Protein AF-A0A2H3ICX7-F1 (afdb_monomer)

Nearest PDB structures (foldseek):
  8e0m-assembly2_F  TM=4.700E-01  e=6.056E-01  synthetic construct
  4cqo-assembly1_C  TM=6.404E-01  e=8.156E+00  Homo sapiens
  5fu6-assembly2_A  TM=3.764E-01  e=2.407E+00  Homo sapiens
  6z0c-assembly4_D  TM=2.182E-01  e=6.596E+00  Escherichia coli

Secondary structure (DSSP, 8-state):
-HHHHHHHHHHHHHHHHHHHHHHHHHHHT----------S-TTHHHHHHHHHHHHHHHHHHHHHHHHHHHHHHHHHHHHHHHHHHHHHHHHHHHHHHHHHHHHHHHHHHHHHHHHHHHHHHHHHHHHHHHHHHHHT--PPP---------------------------------HHHHHHHHHHHHHHHHHHHHHHHHHHHHHHTT------TTPPPPHHHHHHHHHHHTSPP---SSS-THHHHHHHHHHHHHHHHHHHHHHHHHHHSTT-GGGHHHHHHHHHHHHHHHHTS-HHHHHHHHHHHHHTTHHHHHHHHHHHH--HHHHHHHHHHHHHHHHHHHHHHTTTT--

Solvent-accessible surface area (backbone atoms only — not comparable to full-atom values): 20643 Å² total; per-residue (Å²): 106,70,66,56,53,51,49,54,50,49,53,49,50,57,62,48,46,62,50,58,55,50,56,57,50,63,65,70,68,63,76,80,92,77,83,79,94,83,87,86,66,71,66,60,59,52,52,52,49,47,51,51,50,49,50,52,50,49,49,49,51,54,45,60,64,43,42,60,56,52,51,50,52,50,50,53,50,51,51,51,51,52,50,51,50,51,53,53,50,51,50,52,53,51,52,50,53,51,49,50,54,54,51,51,51,51,51,53,52,52,50,52,53,51,54,51,49,50,54,53,51,51,52,50,51,52,52,52,51,52,51,50,52,64,76,63,61,71,78,81,80,80,78,94,73,92,76,91,78,92,83,80,88,76,75,80,69,78,77,81,70,86,65,75,84,70,76,82,84,74,81,74,68,55,72,64,58,62,50,46,51,56,47,47,57,53,48,63,60,42,49,60,50,52,48,45,54,56,61,58,44,58,63,56,67,63,52,70,80,73,57,60,89,89,59,75,62,52,70,68,54,57,46,57,46,48,61,59,72,57,45,82,77,83,75,67,91,68,94,54,76,70,70,51,47,62,50,48,17,52,51,37,27,52,54,46,52,41,53,42,53,42,48,52,52,49,70,73,44,82,80,71,71,90,50,46,65,60,54,37,52,41,46,53,53,47,49,56,44,52,76,73,42,55,70,68,53,44,48,23,44,52,56,11,30,60,74,51,42,43,70,60,45,49,55,49,46,40,68,72,51,71,37,72,67,44,48,49,51,51,49,56,45,52,51,54,51,52,53,51,54,54,58,52,59,64,67,76,72,74,126

Foldseek 3Di:
DVVVLVVLVVVVCVVCVVVVVVVVVVVVPDPDPDDDDDDDCVVVVVVVVVVVVVVVVVVVVVVVVCVVVVVVSVVVNVVVVVVVVVVVVVVVVVVVVVVVVVVVVVVVVVVVVVVVVVVVVVVVVVVVVVVVCVVPPDPDDDDDDDDDDDDDDPPPPPPPPPDDPPPPDDDPPPPVVVVVVVCCVVVVVVPVVVCCCVPVVVVVVPPLPLPPPPDQDDLVSLLVVLCVLQPDDPCPVDPCPVPVLVVSLVSLLSSLVSLLVVLVVLVVDPPVLVCLVSLLVSLVSNLVSLVPGDLSSVVSNVNSCVVNVSVVSLVSSCVSNVDPSSVVSVVSVVVSVVVSVVVVVVVVPPD

pLDDT: mean 73.27, std 19.92, range [34.44, 98.0]

Sequence (351 aa):
MIDSCASTLNELDEATKKYRDIDAQAEVDKPDSSRSFMDGARRQSTIERWKQQLKVQWNKVHWDFKESSMIEYRQRLLYHTATINMVISSFIWSATNHLEASSQEQKTMLQALKDQGIQLNDGIMELIEGIQKLMFVSTPDPSPASIDTNSASVRIRAFNGEEARRPVNNTQFPNAIQSIDAYQITTGAMQPRIFHRKYTTSERNAQSSFLKEGEIPSIQQLREEINFLFRPLLTIRTGNTCLDIQGRQREVVIWVNSLDGHLDLRISLPGMAEGTRELVELLIDLNRAIERSDDHIIQAFFEGGKRARLDLVFEKLQRVSRSVRCAKEIEDFEDMRMEWDKGRGHQEGGD

Structure (mmCIF, N/CA/C/O backbone):
data_AF-A0A2H3ICX7-F1
#
_entry.id   AF-A0A2H3ICX7-F1
#
loop_
_atom_site.group_PDB
_atom_site.id
_atom_site.type_symbol
_atom_site.label_atom_id
_atom_site.label_alt_id
_atom_site.label_comp_id
_atom_site.label_asym_id
_atom_site.label_entity_id
_atom_site.label_seq_id
_atom_site.pdbx_PDB_ins_code
_atom_site.Cartn_x
_atom_site.Cartn_y
_atom_site.Cartn_z
_atom_site.occupancy
_atom_site.B_iso_or_equiv
_atom_site.auth_seq_id
_atom_site.auth_comp_id
_atom_site.auth_asym_id
_atom_site.auth_atom_id
_atom_site.pdbx_PDB_model_num
ATOM 1 N N . MET A 1 1 ? -11.520 -27.270 18.754 1.00 61.62 1 MET A N 1
ATOM 2 C CA . MET A 1 1 ? -10.831 -26.051 18.251 1.00 61.62 1 MET A CA 1
ATOM 3 C C . MET A 1 1 ? -9.380 -26.029 18.706 1.00 61.62 1 MET A C 1
ATOM 5 O O . MET A 1 1 ? -8.513 -25.995 17.848 1.00 61.62 1 MET A O 1
ATOM 9 N N . ILE A 1 2 ? -9.116 -26.138 20.013 1.00 67.12 2 ILE A N 1
ATOM 10 C CA . ILE A 1 2 ? -7.755 -26.283 20.562 1.00 67.12 2 ILE A CA 1
ATOM 11 C C . ILE A 1 2 ? -7.026 -27.481 19.930 1.00 67.12 2 ILE A C 1
ATOM 13 O O . ILE A 1 2 ? -5.909 -27.318 19.455 1.00 67.12 2 ILE A O 1
ATOM 17 N N . ASP A 1 3 ? -7.698 -28.626 19.780 1.00 72.81 3 ASP A N 1
ATOM 18 C CA . ASP A 1 3 ? -7.105 -29.809 19.128 1.00 72.81 3 ASP A CA 1
ATOM 19 C C . ASP A 1 3 ? -6.781 -29.584 17.641 1.00 72.81 3 ASP A C 1
ATOM 21 O O . ASP A 1 3 ? -5.804 -30.112 17.121 1.00 72.81 3 ASP A O 1
ATOM 25 N N . SER A 1 4 ? -7.554 -28.733 16.956 1.00 64.44 4 SER A N 1
ATOM 26 C CA . SER A 1 4 ? -7.299 -28.352 15.558 1.00 64.44 4 SER A CA 1
ATOM 27 C C . SER A 1 4 ? -6.080 -27.433 15.444 1.00 64.44 4 SER A C 1
ATOM 29 O O . SER A 1 4 ? -5.275 -27.598 14.528 1.00 64.44 4 SER A O 1
ATOM 31 N N . CYS A 1 5 ? -5.910 -26.491 16.380 1.00 67.88 5 CYS A N 1
ATOM 32 C CA . CYS A 1 5 ? -4.687 -25.692 16.489 1.00 67.88 5 CYS A CA 1
ATOM 33 C C . CYS A 1 5 ? -3.474 -26.575 16.781 1.00 67.88 5 CYS A C 1
ATOM 35 O O . CYS A 1 5 ? -2.436 -26.399 16.153 1.00 67.88 5 CYS A O 1
ATOM 37 N N . ALA A 1 6 ? -3.614 -27.529 17.704 1.00 75.44 6 ALA A N 1
ATOM 38 C CA . ALA A 1 6 ? -2.550 -28.459 18.058 1.00 75.44 6 ALA A CA 1
ATOM 39 C C . ALA A 1 6 ? -2.140 -29.336 16.863 1.00 75.44 6 ALA A C 1
ATOM 41 O O . ALA A 1 6 ? -0.948 -29.467 16.600 1.00 75.44 6 ALA A O 1
ATOM 42 N N . SER A 1 7 ? -3.103 -29.854 16.088 1.00 79.69 7 SER A N 1
ATOM 43 C CA . SER A 1 7 ? -2.822 -30.591 14.844 1.00 79.69 7 SER A CA 1
ATOM 44 C C . SER A 1 7 ? -2.065 -29.727 13.838 1.00 79.69 7 SER A C 1
ATOM 46 O O . SER A 1 7 ? -1.020 -30.131 13.345 1.00 79.69 7 SER A O 1
ATOM 48 N N . THR A 1 8 ? -2.528 -28.493 13.609 1.00 71.88 8 THR A N 1
ATOM 49 C CA . THR A 1 8 ? -1.893 -27.567 12.652 1.00 71.88 8 THR A CA 1
ATOM 50 C C . THR A 1 8 ? -0.464 -27.201 13.077 1.00 71.88 8 THR A C 1
ATOM 52 O O . THR A 1 8 ? 0.425 -27.083 12.237 1.00 71.88 8 THR A O 1
ATOM 55 N N . LEU A 1 9 ? -0.218 -27.036 14.382 1.00 75.12 9 LEU A N 1
ATOM 56 C CA . LEU A 1 9 ? 1.120 -26.781 14.924 1.00 75.12 9 LEU A CA 1
ATOM 57 C C . LEU A 1 9 ? 2.040 -28.001 14.802 1.00 75.12 9 LEU A C 1
ATOM 59 O O . LEU A 1 9 ? 3.209 -27.828 14.469 1.00 75.12 9 LEU A O 1
ATOM 63 N N . ASN A 1 10 ? 1.527 -29.213 15.023 1.00 83.50 10 ASN A N 1
ATOM 64 C CA . ASN A 1 10 ? 2.293 -30.444 14.816 1.00 83.50 10 ASN A CA 1
ATOM 65 C C . ASN A 1 10 ? 2.634 -30.664 13.338 1.00 83.50 10 ASN A C 1
ATOM 67 O O . ASN A 1 10 ? 3.767 -31.016 13.028 1.00 83.50 10 ASN A O 1
ATOM 71 N N . GLU A 1 11 ? 1.697 -30.406 12.426 1.00 78.81 11 GLU A N 1
ATOM 72 C CA . GLU A 1 11 ? 1.936 -30.473 10.978 1.00 78.81 11 GLU A CA 1
ATOM 73 C C . GLU A 1 11 ? 3.006 -29.459 10.541 1.00 78.81 11 GLU A C 1
ATOM 75 O O . GLU A 1 11 ? 3.886 -29.785 9.742 1.00 78.81 11 GLU A O 1
ATOM 80 N N . LEU A 1 12 ? 2.990 -28.249 11.115 1.00 75.19 12 LEU A N 1
ATOM 81 C CA . LEU A 1 12 ? 4.019 -27.232 10.888 1.00 75.19 12 LEU A CA 1
ATOM 82 C C . LEU A 1 12 ? 5.385 -27.660 11.450 1.00 75.19 12 LEU A C 1
ATOM 84 O O . LEU A 1 12 ? 6.412 -27.483 10.790 1.00 75.19 12 LEU A O 1
ATOM 88 N N . ASP A 1 13 ? 5.427 -28.225 12.658 1.00 81.31 13 ASP A N 1
ATOM 89 C CA . ASP A 1 13 ? 6.674 -28.709 13.256 1.00 81.31 13 ASP A CA 1
ATOM 90 C C . ASP A 1 13 ? 7.246 -29.893 12.462 1.00 81.31 13 ASP A C 1
ATOM 92 O O . ASP A 1 13 ? 8.436 -29.917 12.162 1.00 81.31 13 ASP A O 1
ATOM 96 N N . GLU A 1 14 ? 6.405 -30.818 11.994 1.00 82.81 14 GLU A N 1
ATOM 97 C CA . GLU A 1 14 ? 6.823 -31.944 11.156 1.00 82.81 14 GLU A CA 1
ATOM 98 C C . GLU A 1 14 ? 7.303 -31.492 9.768 1.00 82.81 14 GLU A C 1
ATOM 100 O O . GLU A 1 14 ? 8.328 -31.975 9.269 1.00 82.81 14 GLU A O 1
ATOM 105 N N . ALA A 1 15 ? 6.617 -30.519 9.158 1.00 73.56 15 ALA A N 1
ATOM 106 C CA . ALA A 1 15 ? 7.059 -29.902 7.914 1.00 73.56 15 ALA A CA 1
ATOM 107 C C . ALA A 1 15 ? 8.411 -29.201 8.099 1.00 73.56 15 ALA A C 1
ATOM 109 O O . ALA A 1 15 ? 9.292 -29.352 7.255 1.00 73.56 15 ALA A O 1
ATOM 110 N N . THR A 1 16 ? 8.608 -28.493 9.217 1.00 71.94 16 THR A N 1
ATOM 111 C CA . THR A 1 16 ? 9.850 -27.755 9.496 1.00 71.94 16 THR A CA 1
ATOM 112 C C . THR A 1 16 ? 11.006 -28.624 9.984 1.00 71.94 16 THR A C 1
ATOM 114 O O . THR A 1 16 ? 12.169 -28.278 9.768 1.00 71.94 16 THR A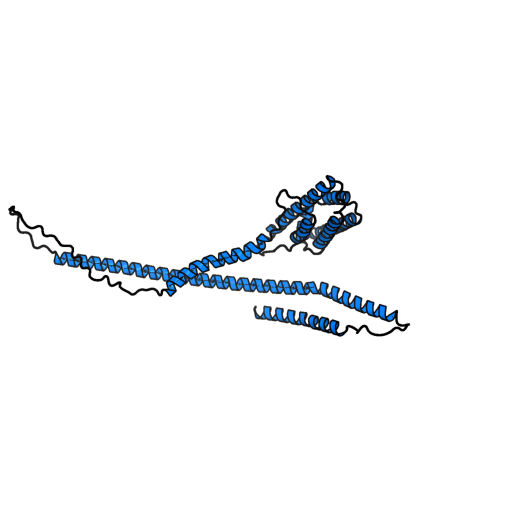 O 1
ATOM 117 N N . LYS A 1 17 ? 10.722 -29.777 10.595 1.00 82.88 17 LYS A N 1
ATOM 118 C CA . LYS A 1 17 ? 11.723 -30.750 11.049 1.00 82.88 17 LYS A CA 1
ATOM 119 C C . LYS A 1 17 ? 12.567 -31.281 9.895 1.00 82.88 17 LYS A C 1
ATOM 121 O O . LYS A 1 17 ? 13.790 -31.290 9.992 1.00 82.88 17 LYS A 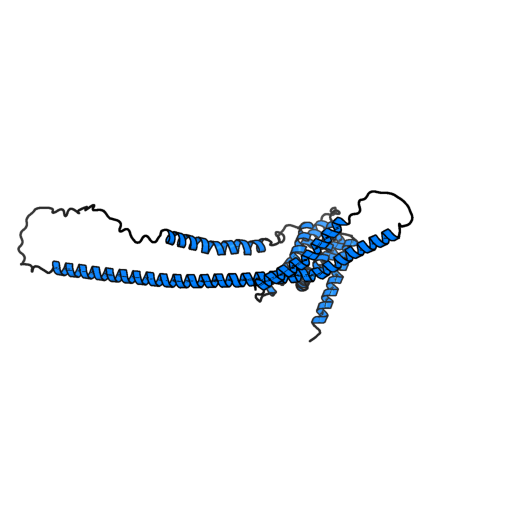O 1
ATOM 126 N N . LYS A 1 18 ? 11.929 -31.599 8.763 1.00 73.75 18 LYS A N 1
ATOM 127 C CA . LYS A 1 18 ? 12.622 -32.054 7.544 1.00 73.75 18 LYS A CA 1
ATOM 128 C C . LYS A 1 18 ? 13.660 -31.047 7.038 1.00 73.75 18 LYS A C 1
ATOM 130 O O . LYS A 1 18 ? 14.591 -31.439 6.348 1.00 73.75 18 LYS A O 1
ATOM 135 N N . TYR A 1 19 ? 13.521 -29.768 7.382 1.00 61.81 19 TYR A N 1
ATOM 136 C CA . TYR A 1 19 ? 14.437 -28.709 6.959 1.00 61.81 19 TYR A CA 1
ATOM 137 C C . TYR A 1 19 ? 15.617 -28.537 7.906 1.00 61.81 19 TYR A C 1
ATOM 139 O O . TYR A 1 19 ? 16.742 -28.373 7.442 1.00 61.81 19 TYR A O 1
ATOM 147 N N . ARG A 1 20 ? 15.382 -28.683 9.215 1.00 74.44 20 ARG A N 1
ATOM 148 C CA . ARG A 1 20 ? 16.462 -28.742 10.210 1.00 74.44 20 ARG A CA 1
ATOM 149 C C . ARG A 1 20 ? 17.413 -29.907 9.924 1.00 74.44 20 ARG A C 1
ATOM 151 O O . ARG A 1 20 ? 18.623 -29.743 10.036 1.00 74.44 20 ARG A O 1
ATOM 158 N N . ASP A 1 21 ? 16.874 -31.036 9.470 1.00 75.19 21 ASP A N 1
ATOM 159 C CA . ASP A 1 21 ? 17.671 -32.219 9.134 1.00 75.19 21 ASP A CA 1
ATOM 160 C C . ASP A 1 21 ? 18.500 -32.038 7.842 1.00 75.19 21 ASP A C 1
ATOM 162 O O . ASP A 1 21 ? 19.617 -32.548 7.752 1.00 75.19 21 ASP A O 1
ATOM 166 N N . ILE A 1 22 ? 17.998 -31.286 6.850 1.00 69.06 22 ILE A N 1
ATOM 167 C CA . ILE A 1 22 ? 18.725 -31.002 5.596 1.00 69.06 22 ILE A CA 1
ATOM 168 C C . ILE A 1 22 ? 19.859 -29.995 5.822 1.00 69.06 22 ILE A C 1
ATOM 170 O O . ILE A 1 22 ? 20.958 -30.209 5.312 1.00 69.06 22 ILE A O 1
ATOM 174 N N . ASP A 1 23 ? 19.627 -28.931 6.598 1.00 64.19 23 ASP A N 1
ATOM 175 C CA . ASP A 1 23 ? 20.684 -27.968 6.945 1.00 64.19 23 ASP A CA 1
ATOM 176 C C . ASP A 1 23 ? 21.786 -28.625 7.786 1.00 64.19 23 ASP A C 1
ATOM 178 O O . ASP A 1 23 ? 22.972 -28.411 7.530 1.00 64.19 23 ASP A O 1
ATOM 182 N N . ALA A 1 24 ? 21.414 -29.509 8.719 1.00 69.50 24 ALA A N 1
ATOM 183 C CA . ALA A 1 24 ? 22.378 -30.291 9.487 1.00 69.50 24 ALA A CA 1
ATOM 184 C C . ALA A 1 24 ? 23.222 -31.226 8.597 1.00 69.50 24 ALA A C 1
ATOM 186 O O . ALA A 1 24 ? 24.411 -31.401 8.850 1.00 69.50 24 ALA A O 1
ATOM 187 N N . GLN A 1 25 ? 22.650 -31.802 7.533 1.00 62.72 25 GLN A N 1
ATOM 188 C CA . GLN A 1 25 ? 23.399 -32.626 6.572 1.00 62.72 25 GLN A CA 1
ATOM 189 C C . GLN A 1 25 ? 24.300 -31.794 5.649 1.00 62.72 25 GLN A C 1
ATOM 191 O O . GLN A 1 25 ? 25.414 -32.215 5.341 1.00 62.72 25 GLN A O 1
ATOM 196 N N . ALA A 1 26 ? 23.864 -30.600 5.242 1.00 62.00 26 ALA A N 1
ATOM 197 C CA . ALA A 1 26 ? 24.654 -29.705 4.397 1.00 62.00 26 ALA A CA 1
ATOM 198 C C . ALA A 1 26 ? 25.896 -29.136 5.112 1.00 62.00 26 ALA A C 1
ATOM 200 O O . ALA A 1 26 ? 26.888 -28.814 4.454 1.00 62.00 26 ALA A O 1
ATOM 201 N N . GLU A 1 27 ? 25.876 -29.030 6.446 1.00 58.59 27 GLU A N 1
ATOM 202 C CA . GLU A 1 27 ? 27.054 -28.632 7.229 1.00 58.59 27 GLU A CA 1
ATOM 203 C C . GLU A 1 27 ? 28.105 -29.740 7.383 1.00 58.59 27 GLU A C 1
ATOM 205 O O . GLU A 1 27 ? 29.297 -29.429 7.437 1.00 58.59 27 GLU A O 1
ATOM 210 N N . VAL A 1 28 ? 27.691 -31.011 7.414 1.00 60.69 28 VAL A N 1
ATOM 211 C CA . VAL A 1 28 ? 28.591 -32.165 7.602 1.00 60.69 28 VAL A CA 1
ATOM 212 C C . VAL A 1 28 ? 29.396 -32.486 6.333 1.00 60.69 28 VAL A C 1
ATOM 214 O O . VAL A 1 28 ? 30.519 -32.971 6.428 1.00 60.69 28 VAL A O 1
ATOM 217 N N . ASP A 1 29 ? 28.882 -32.134 5.152 1.00 53.47 29 ASP A N 1
ATOM 218 C CA . ASP A 1 29 ? 29.502 -32.430 3.850 1.00 53.47 29 ASP A CA 1
ATOM 219 C C . ASP A 1 29 ? 30.501 -31.361 3.349 1.00 53.47 29 ASP A C 1
ATOM 221 O O . ASP A 1 29 ? 30.852 -31.346 2.167 1.00 53.47 29 ASP A O 1
ATOM 225 N N . LYS A 1 30 ? 31.007 -30.458 4.205 1.00 53.66 30 LYS A N 1
ATOM 226 C CA . LYS A 1 30 ? 32.090 -29.530 3.814 1.00 53.66 30 LYS A CA 1
ATOM 227 C C . LYS A 1 30 ? 33.399 -30.314 3.615 1.00 53.66 30 LYS A C 1
ATOM 229 O O . LYS A 1 30 ? 33.969 -30.784 4.598 1.00 53.66 30 LYS A O 1
ATOM 234 N N . PRO A 1 31 ? 33.933 -30.441 2.382 1.00 53.91 31 PRO A N 1
ATOM 235 C CA . PRO A 1 31 ? 35.180 -31.157 2.172 1.00 53.91 31 PRO A CA 1
ATOM 236 C C . PRO A 1 31 ? 36.342 -30.311 2.695 1.00 53.91 31 PRO A C 1
ATOM 238 O O . PRO A 1 31 ? 36.566 -29.183 2.238 1.00 53.91 31 PRO A O 1
ATOM 241 N N . ASP A 1 32 ? 37.085 -30.877 3.645 1.00 49.66 32 ASP A N 1
ATOM 242 C CA . ASP A 1 32 ? 38.312 -30.300 4.180 1.00 49.66 32 ASP A CA 1
ATOM 243 C C . ASP A 1 32 ? 39.254 -29.939 3.028 1.00 49.66 32 ASP A C 1
ATOM 245 O O . ASP A 1 32 ? 39.743 -30.777 2.263 1.00 49.66 32 ASP A O 1
ATOM 249 N N . SER A 1 33 ? 39.473 -28.637 2.874 1.00 50.38 33 SER A N 1
ATOM 250 C CA . SER A 1 33 ? 40.273 -28.058 1.804 1.00 50.38 33 SER A CA 1
ATOM 251 C C . SER A 1 33 ? 41.754 -28.231 2.128 1.00 50.38 33 SER A C 1
ATOM 253 O O . SER A 1 33 ? 42.437 -27.283 2.500 1.00 50.38 33 SER A O 1
ATOM 255 N N . SER A 1 34 ? 42.263 -29.459 2.022 1.00 50.88 34 SER A N 1
ATOM 256 C CA . SER A 1 34 ? 43.696 -29.752 2.094 1.00 50.88 34 SER A CA 1
ATOM 257 C C . SER A 1 34 ? 44.041 -31.081 1.420 1.00 50.88 34 SER A C 1
ATOM 259 O O . SER A 1 34 ? 44.181 -32.097 2.091 1.00 50.88 34 SER A O 1
ATOM 261 N N . ARG A 1 35 ? 44.245 -31.060 0.090 1.00 45.53 35 ARG A N 1
ATOM 262 C CA . ARG A 1 35 ? 45.473 -31.548 -0.588 1.00 45.53 35 ARG A CA 1
ATOM 263 C C . ARG A 1 35 ? 45.322 -31.719 -2.111 1.00 45.53 35 ARG A C 1
ATOM 265 O O . ARG A 1 35 ? 44.446 -32.416 -2.595 1.00 45.53 35 ARG A O 1
ATOM 272 N N . SER A 1 36 ? 46.320 -31.156 -2.797 1.00 42.94 36 SER A N 1
ATOM 273 C CA . SER A 1 36 ? 47.030 -31.652 -3.990 1.00 42.94 36 SER A CA 1
ATOM 274 C C . SER A 1 36 ? 46.315 -31.823 -5.341 1.00 42.94 36 SER A C 1
ATOM 276 O O . SER A 1 36 ? 45.613 -32.791 -5.599 1.00 42.94 36 SER A O 1
ATOM 278 N N . PHE A 1 37 ? 46.679 -30.914 -6.252 1.00 46.91 37 PHE A N 1
ATOM 279 C CA . PHE A 1 37 ? 47.166 -31.155 -7.623 1.00 46.91 37 PHE A CA 1
ATOM 280 C C . PHE A 1 37 ? 47.286 -32.629 -8.092 1.00 46.91 37 PHE A C 1
ATOM 282 O O . PHE A 1 37 ? 48.157 -33.352 -7.610 1.00 46.91 37 PHE A O 1
ATOM 289 N N . MET A 1 38 ? 46.492 -33.027 -9.100 1.00 45.56 38 MET A N 1
ATOM 290 C CA . MET A 1 38 ? 46.959 -33.452 -10.438 1.00 45.56 38 MET A CA 1
ATOM 291 C C . MET A 1 38 ? 45.789 -33.671 -11.426 1.00 45.56 38 MET A C 1
ATOM 293 O O . MET A 1 38 ? 44.631 -33.815 -11.040 1.00 45.56 38 MET A O 1
ATOM 297 N N . ASP A 1 39 ? 46.136 -33.575 -12.709 1.00 49.88 39 ASP A N 1
ATOM 298 C CA . ASP A 1 39 ? 45.323 -33.300 -13.899 1.00 49.88 39 ASP A CA 1
ATOM 299 C C . ASP A 1 39 ? 44.317 -34.376 -14.358 1.00 49.88 39 ASP A C 1
ATOM 301 O O . ASP A 1 39 ? 44.455 -35.565 -14.095 1.00 49.88 39 ASP A O 1
ATOM 305 N N . GLY A 1 40 ? 43.326 -33.929 -15.147 1.00 46.31 40 GLY A N 1
ATOM 306 C CA . GLY A 1 40 ? 42.546 -34.765 -16.080 1.00 46.31 40 GLY A CA 1
ATOM 307 C C . GLY A 1 40 ? 41.028 -34.802 -15.855 1.00 46.31 40 GLY A C 1
ATOM 308 O O . GLY A 1 40 ? 40.261 -34.739 -16.812 1.00 46.31 40 GLY A O 1
ATOM 309 N N . ALA A 1 41 ? 40.562 -34.798 -14.604 1.00 49.38 41 ALA A N 1
ATOM 310 C CA . ALA A 1 41 ? 39.138 -34.951 -14.246 1.00 49.38 41 ALA A CA 1
ATOM 311 C C . ALA A 1 41 ? 38.344 -33.623 -14.153 1.00 49.38 41 ALA A C 1
ATOM 313 O O . ALA A 1 41 ? 37.244 -33.557 -13.597 1.00 49.38 41 ALA A O 1
ATOM 314 N N . ARG A 1 42 ? 38.896 -32.523 -14.685 1.00 50.69 42 ARG A N 1
ATOM 315 C CA . ARG A 1 42 ? 38.444 -31.145 -14.396 1.00 50.69 42 ARG A CA 1
ATOM 316 C C . ARG A 1 42 ? 37.110 -30.743 -15.048 1.00 50.69 42 ARG A C 1
ATOM 318 O O . ARG A 1 42 ? 36.536 -29.734 -14.646 1.00 50.69 42 ARG A O 1
ATOM 325 N N . ARG A 1 43 ? 36.601 -31.519 -16.018 1.00 49.38 43 ARG A N 1
ATOM 326 C CA . ARG A 1 43 ? 35.288 -31.291 -16.664 1.00 49.38 43 ARG A CA 1
ATOM 327 C C . ARG A 1 43 ? 34.125 -32.028 -15.987 1.00 49.38 43 ARG A C 1
ATOM 329 O O . ARG A 1 43 ? 33.012 -31.517 -15.997 1.00 49.38 43 ARG A O 1
ATOM 336 N N . GLN A 1 44 ? 34.361 -33.179 -15.352 1.00 52.25 44 GLN A N 1
ATOM 337 C CA . GLN A 1 44 ? 33.306 -33.887 -14.607 1.00 52.25 44 GLN A CA 1
ATOM 338 C C . GLN A 1 44 ? 32.976 -33.184 -13.283 1.00 52.25 44 GLN A C 1
ATOM 340 O O . GLN A 1 44 ? 31.807 -33.069 -12.929 1.00 52.25 44 GLN A O 1
ATOM 345 N N . SER A 1 45 ? 33.974 -32.617 -12.597 1.00 60.31 45 SER A N 1
ATOM 346 C CA . SER A 1 45 ? 33.745 -31.892 -11.337 1.00 60.31 45 SER A CA 1
ATOM 347 C C . SER A 1 45 ? 33.007 -30.561 -11.514 1.00 60.31 45 SER A C 1
ATOM 349 O O . SER A 1 45 ? 32.317 -30.117 -10.599 1.00 60.31 45 SER A O 1
ATOM 351 N N . THR A 1 46 ? 33.097 -29.926 -12.686 1.00 56.78 46 THR A N 1
ATOM 352 C CA . THR A 1 46 ? 32.310 -28.723 -13.005 1.00 56.78 46 THR A CA 1
ATOM 353 C C . THR A 1 46 ? 30.855 -29.066 -13.306 1.00 56.78 46 THR A C 1
ATOM 355 O O . THR A 1 46 ? 29.971 -28.340 -12.861 1.00 56.78 46 THR A O 1
ATOM 358 N N . ILE A 1 47 ? 30.596 -30.191 -13.983 1.00 68.19 47 ILE A N 1
ATOM 359 C CA . ILE A 1 47 ? 29.233 -30.677 -14.243 1.00 68.19 47 ILE A CA 1
ATOM 360 C C . ILE A 1 47 ? 28.552 -31.104 -12.940 1.00 68.19 47 ILE A C 1
ATOM 362 O O . ILE A 1 47 ? 27.404 -30.738 -12.715 1.00 68.19 47 ILE A O 1
ATOM 366 N N . GLU A 1 48 ? 29.249 -31.815 -12.053 1.00 71.44 48 GLU A N 1
ATOM 367 C CA . GLU A 1 48 ? 28.677 -32.209 -10.759 1.00 71.44 48 GLU A CA 1
ATOM 368 C C . GLU A 1 48 ? 28.450 -31.004 -9.833 1.00 71.44 48 GLU A C 1
ATOM 370 O O . GLU A 1 48 ? 27.405 -30.917 -9.192 1.00 71.44 48 GLU A O 1
ATOM 375 N N . ARG A 1 49 ? 29.336 -29.997 -9.846 1.00 65.88 49 ARG A N 1
ATOM 376 C CA . ARG A 1 49 ? 29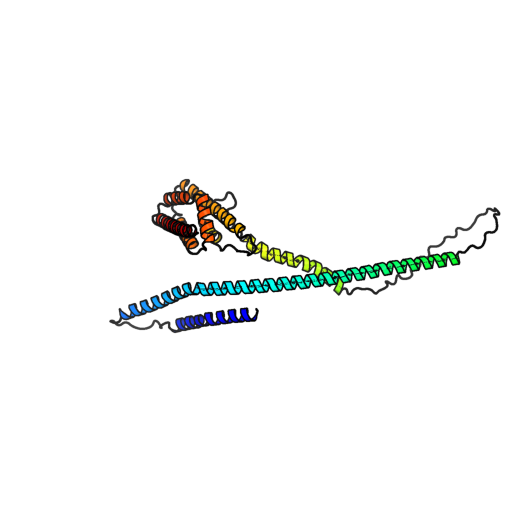.073 -28.719 -9.157 1.00 65.88 49 ARG A CA 1
ATOM 377 C C . ARG A 1 49 ? 27.873 -27.983 -9.737 1.00 65.88 49 ARG A C 1
ATOM 379 O O . ARG A 1 49 ? 27.077 -27.445 -8.976 1.00 65.88 49 ARG A O 1
ATOM 386 N N . TRP A 1 50 ? 27.720 -27.970 -11.059 1.00 70.00 50 TRP A N 1
ATOM 387 C CA . TRP A 1 50 ? 26.576 -27.330 -11.703 1.00 70.00 50 TRP A CA 1
ATOM 388 C C . TRP A 1 50 ? 25.268 -28.072 -11.410 1.00 70.00 50 TRP A C 1
ATOM 390 O O . TRP A 1 50 ? 24.265 -27.434 -11.113 1.00 70.00 50 TRP A O 1
ATOM 400 N N . LYS A 1 51 ? 25.280 -29.411 -11.375 1.00 76.38 51 LYS A N 1
ATOM 401 C CA . LYS A 1 51 ? 24.136 -30.218 -10.921 1.00 76.38 51 LYS A CA 1
ATOM 402 C C . LYS A 1 51 ? 23.787 -29.950 -9.462 1.00 76.38 51 LYS A C 1
ATOM 404 O O . LYS A 1 51 ? 22.611 -29.818 -9.145 1.00 76.38 51 LYS A O 1
ATOM 409 N N . GLN A 1 52 ? 24.779 -29.848 -8.578 1.00 73.38 52 GLN A N 1
ATOM 410 C CA . GLN A 1 52 ? 24.544 -29.488 -7.179 1.00 73.38 52 GLN A CA 1
ATOM 411 C C . GLN A 1 52 ? 23.975 -28.071 -7.059 1.00 73.38 52 GLN A C 1
ATOM 413 O O . GLN A 1 52 ? 23.000 -27.871 -6.341 1.00 73.38 52 GLN A O 1
ATOM 418 N N . GLN A 1 53 ? 24.499 -27.108 -7.820 1.00 68.94 53 GLN A N 1
ATOM 419 C CA . GLN A 1 53 ? 23.958 -25.749 -7.866 1.00 68.94 53 GLN A CA 1
ATOM 420 C C . GLN A 1 53 ? 22.528 -25.719 -8.404 1.00 68.94 53 GLN A C 1
ATOM 422 O O . GLN A 1 53 ? 21.674 -25.084 -7.797 1.00 68.94 53 GLN A O 1
ATOM 427 N N . LEU A 1 54 ? 22.229 -26.448 -9.480 1.00 74.06 54 LEU A N 1
ATOM 428 C CA . LEU A 1 54 ? 20.869 -26.580 -9.993 1.00 74.06 54 LEU A CA 1
ATOM 429 C C . LEU A 1 54 ? 19.945 -27.278 -9.006 1.00 74.06 54 LEU A C 1
ATOM 431 O O . LEU A 1 54 ? 18.797 -26.881 -8.897 1.00 74.06 54 LEU A O 1
ATOM 435 N N . LYS A 1 55 ? 20.419 -28.276 -8.258 1.00 78.31 55 LYS A N 1
ATOM 436 C CA . LYS A 1 55 ? 19.627 -28.933 -7.214 1.00 78.31 55 LYS A CA 1
ATOM 437 C C . LYS A 1 55 ? 19.305 -27.966 -6.074 1.00 78.31 55 LYS A C 1
ATOM 439 O O . LYS A 1 55 ? 18.178 -27.957 -5.596 1.00 78.31 55 LYS A O 1
ATOM 444 N N . VAL A 1 56 ? 20.255 -27.117 -5.680 1.00 71.25 56 VAL A N 1
ATOM 445 C CA . VAL A 1 56 ? 20.035 -26.063 -4.676 1.00 71.25 56 VAL A CA 1
ATOM 446 C C . VAL A 1 56 ? 19.062 -25.001 -5.195 1.00 71.25 56 VAL A C 1
ATOM 448 O O . VAL A 1 56 ? 18.127 -24.642 -4.486 1.00 71.25 56 VAL A O 1
ATOM 451 N N . GLN A 1 57 ? 19.227 -24.540 -6.438 1.00 73.25 57 GLN A N 1
ATOM 452 C CA . GLN A 1 57 ? 18.328 -23.559 -7.060 1.00 73.25 57 GLN A CA 1
ATOM 453 C C . GLN A 1 57 ? 16.927 -24.135 -7.301 1.00 73.25 57 GLN A C 1
ATOM 455 O O . GLN A 1 57 ? 15.938 -23.469 -7.033 1.00 73.25 57 GLN A O 1
ATOM 460 N N . TRP A 1 58 ? 16.824 -25.392 -7.733 1.00 71.88 58 TRP A N 1
ATOM 461 C CA . TRP A 1 58 ? 15.554 -26.094 -7.908 1.00 71.88 58 TRP A CA 1
ATOM 462 C C . TRP A 1 58 ? 14.848 -26.313 -6.579 1.00 71.88 58 TRP A C 1
ATOM 464 O O . TRP A 1 58 ? 13.649 -26.084 -6.484 1.00 71.88 58 TRP A O 1
ATOM 474 N N . ASN A 1 59 ? 15.589 -26.693 -5.536 1.00 72.38 59 ASN A N 1
ATOM 475 C CA . ASN A 1 59 ? 15.032 -26.754 -4.195 1.00 72.38 59 ASN A CA 1
ATOM 476 C C . ASN A 1 59 ? 14.519 -25.373 -3.787 1.00 72.38 59 ASN A C 1
ATOM 478 O O . ASN A 1 59 ? 13.395 -25.295 -3.322 1.00 72.38 59 ASN A O 1
ATOM 482 N N . LYS A 1 60 ? 15.272 -24.291 -4.025 1.00 67.38 60 LYS A N 1
ATOM 483 C CA . LYS A 1 60 ? 14.846 -22.914 -3.722 1.00 67.38 60 LYS A CA 1
ATOM 484 C C . LYS A 1 60 ? 13.579 -22.486 -4.480 1.00 67.38 60 LYS A C 1
ATOM 486 O O . LYS A 1 60 ? 12.675 -21.935 -3.876 1.00 67.38 60 LYS A O 1
ATOM 491 N N . VAL A 1 61 ? 13.455 -22.813 -5.763 1.00 66.00 61 VAL A N 1
ATOM 492 C CA . VAL A 1 61 ? 12.230 -22.542 -6.540 1.00 66.00 61 VAL A CA 1
ATOM 493 C C . VAL A 1 61 ? 11.066 -23.419 -6.070 1.00 66.00 61 VAL A C 1
ATOM 495 O O . VAL A 1 61 ? 9.940 -22.952 -5.948 1.00 66.00 61 VAL A O 1
ATOM 498 N N . HIS A 1 62 ? 11.322 -24.689 -5.753 1.00 71.12 62 HIS A N 1
ATOM 499 C CA . HIS A 1 62 ? 10.323 -25.576 -5.156 1.00 71.12 62 HIS A CA 1
ATOM 500 C C . HIS A 1 62 ? 9.885 -25.089 -3.765 1.00 71.12 62 HIS A C 1
ATOM 502 O O . HIS A 1 62 ? 8.743 -25.311 -3.363 1.00 71.12 62 HIS A O 1
ATOM 508 N N . TRP A 1 63 ? 10.779 -24.408 -3.048 1.00 61.94 63 TRP A N 1
ATOM 509 C CA . TRP A 1 63 ? 10.512 -23.737 -1.785 1.00 61.94 63 TRP A CA 1
ATOM 510 C C . TRP A 1 63 ? 9.637 -22.503 -1.953 1.00 61.94 63 TRP A C 1
ATOM 512 O O . TRP A 1 63 ? 8.637 -22.425 -1.251 1.00 61.94 63 TRP A O 1
ATOM 522 N N . ASP A 1 64 ? 9.938 -21.622 -2.906 1.00 58.31 64 ASP A N 1
ATOM 523 C CA . ASP A 1 64 ? 9.085 -20.471 -3.237 1.00 58.31 64 ASP A CA 1
ATOM 524 C C . ASP A 1 64 ? 7.697 -20.951 -3.707 1.00 58.31 64 ASP A C 1
ATOM 526 O O . ASP A 1 64 ? 6.662 -20.412 -3.327 1.00 58.31 64 ASP A O 1
ATOM 530 N N . PHE A 1 65 ? 7.635 -22.072 -4.435 1.00 62.66 65 PHE A N 1
ATOM 531 C CA . PHE A 1 65 ? 6.363 -22.691 -4.814 1.00 62.66 65 PHE A CA 1
ATOM 532 C C . PHE A 1 65 ? 5.603 -23.265 -3.606 1.00 62.66 65 PHE A C 1
ATOM 534 O O . PHE A 1 65 ? 4.377 -23.192 -3.550 1.00 62.66 65 PHE A O 1
ATOM 541 N N . LYS A 1 66 ? 6.313 -23.800 -2.603 1.00 58.41 66 LYS A N 1
ATOM 542 C CA . LYS A 1 66 ? 5.749 -24.217 -1.307 1.00 58.41 66 LYS A CA 1
ATOM 543 C C . LYS A 1 66 ? 5.511 -23.055 -0.344 1.00 58.41 66 LYS A C 1
ATOM 545 O O . LYS A 1 66 ? 4.840 -23.264 0.666 1.00 58.41 66 LYS A O 1
ATOM 550 N N . GLU A 1 67 ? 5.989 -21.848 -0.623 1.00 53.03 67 GLU A N 1
ATOM 551 C CA . GLU A 1 67 ? 5.691 -20.656 0.171 1.00 53.03 67 GLU A CA 1
ATOM 552 C C . GLU A 1 67 ? 4.187 -20.364 0.145 1.00 53.03 67 GLU A C 1
ATOM 554 O O . GLU A 1 67 ? 3.628 -19.995 1.175 1.00 53.03 67 GLU A O 1
ATOM 559 N N . SER A 1 68 ? 3.501 -20.712 -0.953 1.00 54.12 68 SER A N 1
ATOM 560 C CA . SER A 1 68 ? 2.032 -20.770 -1.021 1.00 54.12 68 SER A CA 1
ATOM 561 C C . SER A 1 68 ? 1.418 -21.634 0.098 1.00 54.12 68 SER A C 1
ATOM 563 O O . SER A 1 68 ? 0.470 -21.208 0.755 1.00 54.12 68 SER A O 1
ATOM 565 N N . SER A 1 69 ? 2.022 -22.787 0.417 1.00 61.22 69 SER A N 1
ATOM 566 C CA . SER A 1 69 ? 1.587 -23.641 1.532 1.00 61.22 69 SER A CA 1
ATOM 567 C C . SER A 1 69 ? 1.910 -23.039 2.903 1.00 61.22 69 SER A C 1
ATOM 569 O O . SER A 1 69 ? 1.121 -23.176 3.832 1.00 61.22 69 SER A O 1
ATOM 571 N N . MET A 1 70 ? 3.023 -22.307 3.059 1.00 63.88 70 MET A N 1
ATOM 572 C CA . MET A 1 70 ? 3.326 -21.622 4.325 1.00 63.88 70 MET A CA 1
ATOM 573 C C . MET A 1 70 ? 2.397 -20.421 4.556 1.00 63.88 70 MET A C 1
ATOM 575 O O . MET A 1 70 ? 1.993 -20.164 5.692 1.00 63.88 70 MET A O 1
ATOM 579 N N . ILE A 1 71 ? 2.035 -19.703 3.491 1.00 72.31 71 ILE A N 1
ATOM 580 C CA . ILE A 1 71 ? 1.021 -18.645 3.518 1.00 72.31 71 ILE A CA 1
ATOM 581 C C . ILE A 1 71 ? -0.326 -19.241 3.937 1.00 72.31 71 ILE A C 1
ATOM 583 O O . ILE A 1 71 ? -0.968 -18.687 4.827 1.00 72.31 71 ILE A O 1
ATOM 587 N N . GLU A 1 72 ? -0.708 -20.401 3.401 1.00 72.50 72 GLU A N 1
ATOM 588 C CA . GLU A 1 72 ? -1.921 -21.118 3.808 1.00 72.50 72 GLU A CA 1
ATOM 589 C C . GLU A 1 72 ? -1.892 -21.498 5.302 1.00 72.50 72 GLU A C 1
ATOM 591 O O . GLU A 1 72 ? -2.844 -21.217 6.033 1.00 72.50 72 GLU A O 1
ATOM 596 N N . TYR A 1 73 ? -0.772 -22.030 5.810 1.00 70.44 73 TYR A N 1
ATOM 597 C CA . TYR A 1 73 ? -0.607 -22.303 7.246 1.00 70.44 73 TYR A CA 1
ATOM 598 C C . TYR A 1 73 ? -0.699 -21.033 8.101 1.00 70.44 73 TYR A C 1
ATOM 600 O O . TYR A 1 73 ? -1.351 -21.042 9.148 1.00 70.44 73 TYR A O 1
ATOM 608 N N . ARG A 1 74 ? -0.087 -19.923 7.666 1.00 76.19 74 ARG A N 1
ATOM 609 C CA . ARG A 1 74 ? -0.190 -18.626 8.355 1.00 76.19 74 ARG A CA 1
ATOM 610 C C . ARG A 1 74 ? -1.626 -18.118 8.374 1.00 76.19 74 ARG A C 1
ATOM 612 O O . ARG A 1 74 ? -2.093 -17.689 9.426 1.00 76.19 74 ARG A O 1
ATOM 619 N N . GLN A 1 75 ? -2.338 -18.198 7.254 1.00 72.50 75 GLN A N 1
ATOM 620 C CA . GLN A 1 75 ? -3.747 -17.815 7.171 1.00 72.50 75 GLN A CA 1
ATOM 621 C C . GLN A 1 75 ? -4.614 -18.682 8.088 1.00 72.50 75 GLN A C 1
ATOM 623 O O . GLN A 1 75 ? -5.457 -18.156 8.813 1.00 72.50 75 GLN A O 1
ATOM 628 N N . ARG A 1 76 ? -4.368 -19.996 8.133 1.00 74.69 76 ARG A N 1
ATOM 629 C CA . ARG A 1 76 ? -5.087 -20.925 9.014 1.00 74.69 76 ARG A CA 1
ATOM 630 C C . ARG A 1 76 ? -4.828 -20.637 10.492 1.00 74.69 76 ARG A C 1
ATOM 632 O O . ARG A 1 76 ? -5.767 -20.622 11.287 1.00 74.69 76 ARG A O 1
ATOM 639 N N . LEU A 1 77 ? -3.580 -20.340 10.859 1.00 74.12 77 LEU A N 1
ATOM 640 C CA . LEU A 1 77 ? -3.213 -19.893 12.205 1.00 74.12 77 LEU A CA 1
ATOM 641 C C . LEU A 1 77 ? -3.908 -18.578 12.568 1.00 74.12 77 LEU A C 1
ATOM 643 O O . LEU A 1 77 ? -4.539 -18.506 13.618 1.00 74.12 77 LEU A O 1
ATOM 647 N N . LEU A 1 78 ? -3.869 -17.574 11.687 1.00 74.06 78 LEU A N 1
ATOM 648 C CA . LEU A 1 78 ? -4.556 -16.296 11.895 1.00 74.06 78 LEU A CA 1
ATOM 649 C C . LEU A 1 78 ? -6.066 -16.481 12.074 1.00 74.06 78 LEU A C 1
ATOM 651 O O . LEU A 1 78 ? -6.650 -15.902 12.989 1.00 74.06 78 LEU A O 1
ATOM 655 N N . TYR A 1 79 ? -6.691 -17.327 11.254 1.00 78.88 79 TYR A N 1
ATOM 656 C CA . TYR A 1 79 ? -8.108 -17.662 11.369 1.00 78.88 79 TYR A CA 1
ATOM 657 C C . TYR A 1 79 ? -8.433 -18.312 12.721 1.00 78.88 79 TYR A C 1
ATOM 659 O O . TYR A 1 79 ? -9.392 -17.923 13.396 1.00 78.88 79 TYR A O 1
ATOM 667 N N . HIS A 1 80 ? -7.616 -19.270 13.158 1.00 75.19 80 HIS A N 1
ATOM 668 C CA . HIS A 1 80 ? -7.788 -19.904 14.459 1.00 75.19 80 HIS A CA 1
ATOM 669 C C . HIS A 1 80 ? -7.590 -18.922 15.620 1.00 75.19 80 HIS A C 1
ATOM 671 O O . HIS A 1 80 ? -8.418 -18.893 16.529 1.00 75.19 80 HIS A O 1
ATOM 677 N N . THR A 1 81 ? -6.563 -18.071 15.576 1.00 78.38 81 THR A N 1
ATOM 678 C CA . THR A 1 81 ? -6.335 -17.024 16.582 1.00 78.38 81 THR A CA 1
ATOM 679 C C . THR A 1 81 ? -7.498 -16.035 16.636 1.00 78.38 81 THR A C 1
ATOM 681 O O . THR A 1 81 ? -7.969 -15.710 17.725 1.00 78.38 81 THR A O 1
ATOM 684 N N . ALA A 1 82 ? -8.017 -15.598 15.486 1.00 75.56 82 ALA A N 1
ATOM 685 C CA . ALA A 1 82 ? -9.181 -14.718 15.421 1.00 75.56 82 ALA A CA 1
ATOM 686 C C . ALA A 1 82 ? -10.427 -15.376 16.033 1.00 75.56 82 ALA A C 1
ATOM 688 O O . ALA A 1 82 ? -11.151 -14.743 16.799 1.00 75.56 82 ALA A O 1
ATOM 689 N N . THR A 1 83 ? -10.638 -16.664 15.756 1.00 78.12 83 THR A N 1
ATOM 690 C CA . THR A 1 83 ? -11.758 -17.430 16.319 1.00 78.12 83 THR A CA 1
ATOM 691 C C . THR A 1 83 ? -11.628 -17.572 17.837 1.00 78.12 83 THR A C 1
ATOM 693 O O . THR A 1 83 ? -12.596 -17.342 18.559 1.00 78.12 83 THR A O 1
ATOM 696 N N . ILE A 1 84 ? -10.431 -17.887 18.342 1.00 77.31 84 ILE A N 1
ATOM 697 C CA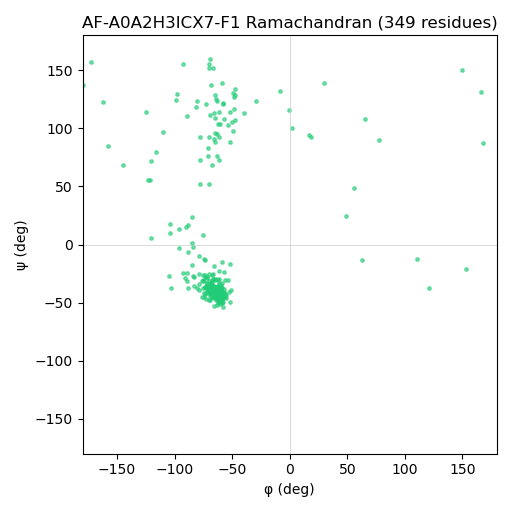 . ILE A 1 84 ? -10.159 -17.959 19.785 1.00 77.31 84 ILE A CA 1
ATOM 698 C C . ILE A 1 84 ? -10.425 -16.605 20.443 1.00 77.31 84 ILE A C 1
ATOM 700 O O . ILE A 1 84 ? -11.130 -16.546 21.448 1.00 77.31 84 ILE A O 1
ATOM 704 N N . ASN A 1 85 ? -9.929 -15.516 19.853 1.00 75.56 85 ASN A N 1
ATOM 705 C CA . ASN A 1 85 ? -10.176 -14.169 20.357 1.00 75.56 85 ASN A CA 1
ATOM 706 C C . ASN A 1 85 ? -11.673 -13.850 20.392 1.00 75.56 85 ASN A C 1
ATOM 708 O O . ASN A 1 85 ? -12.156 -13.347 21.401 1.00 75.56 85 ASN A O 1
ATOM 712 N N . MET A 1 86 ? -12.429 -14.205 19.349 1.00 81.31 86 MET A N 1
ATOM 713 C CA . MET A 1 86 ? -13.879 -14.008 19.314 1.00 81.31 86 MET A CA 1
ATOM 714 C C . MET A 1 86 ? -14.596 -14.787 20.426 1.00 81.31 86 MET A C 1
ATOM 716 O O . MET A 1 86 ? -15.465 -14.229 21.098 1.00 81.31 86 MET A O 1
ATOM 720 N N . VAL A 1 87 ? -14.226 -16.051 20.657 1.00 80.81 87 VAL A N 1
ATOM 721 C CA . VAL A 1 87 ? -14.812 -16.881 21.724 1.00 80.81 87 VAL A CA 1
ATOM 722 C C . VAL A 1 87 ? -14.466 -16.322 23.104 1.00 80.81 87 VAL A C 1
ATOM 724 O O . VAL A 1 87 ? -15.360 -16.172 23.933 1.00 80.81 87 VAL A O 1
ATOM 727 N N . ILE A 1 88 ? -13.204 -15.955 23.343 1.00 79.62 88 ILE A N 1
ATOM 728 C CA . ILE A 1 88 ? -12.762 -15.367 24.615 1.00 79.62 88 ILE A CA 1
ATOM 729 C C . ILE A 1 88 ? -13.472 -14.036 24.861 1.00 79.62 88 ILE A C 1
ATOM 731 O O . ILE A 1 88 ? -14.008 -13.828 25.944 1.00 79.62 88 ILE A O 1
ATOM 735 N N . SER A 1 89 ? -13.536 -13.150 23.864 1.00 80.81 89 SER A N 1
ATOM 736 C CA . SER A 1 89 ? -14.263 -11.885 23.985 1.00 80.81 89 SER A CA 1
ATOM 737 C C . SER A 1 89 ? -15.745 -12.114 24.272 1.00 80.81 89 SER A C 1
ATOM 739 O O . SER A 1 89 ? -16.285 -11.464 25.161 1.00 80.81 89 SER A O 1
ATOM 741 N N . SER A 1 90 ? -16.393 -13.064 23.591 1.00 83.19 90 SER A N 1
ATOM 742 C CA . SER A 1 90 ? -17.805 -13.396 23.837 1.00 83.19 90 SER A CA 1
ATOM 743 C C . SER A 1 90 ? -18.025 -13.936 25.251 1.00 83.19 90 SER A C 1
ATOM 745 O O . SER A 1 90 ? -18.985 -13.555 25.918 1.00 83.19 90 SER A O 1
ATOM 747 N N . PHE A 1 91 ? -17.112 -14.779 25.742 1.00 86.06 91 PHE A N 1
ATOM 748 C CA . PHE A 1 91 ? -17.160 -15.301 27.105 1.00 86.06 91 PHE A CA 1
ATOM 749 C C . PHE A 1 91 ? -16.959 -14.197 28.149 1.00 86.06 91 PHE A C 1
ATOM 751 O O . PHE A 1 91 ? -17.719 -14.132 29.112 1.00 86.06 91 PHE A O 1
ATOM 758 N N . ILE A 1 92 ? -15.992 -13.296 27.938 1.00 82.75 92 ILE A N 1
ATOM 759 C CA . ILE A 1 92 ? -15.766 -12.135 28.809 1.00 82.75 92 ILE A CA 1
ATOM 760 C C . ILE A 1 92 ? -17.027 -11.273 28.862 1.00 82.75 92 ILE A C 1
ATOM 762 O O . ILE A 1 92 ? -17.510 -10.997 29.953 1.00 82.75 92 ILE A O 1
ATOM 766 N N . TRP A 1 93 ? -17.607 -10.921 27.711 1.00 81.00 93 TRP A N 1
ATOM 767 C CA . TRP A 1 93 ? -18.852 -10.151 27.652 1.00 81.00 93 TRP A CA 1
ATOM 768 C C . TRP A 1 93 ? -20.003 -10.846 28.382 1.00 81.00 93 TRP A C 1
ATOM 770 O O . TRP A 1 93 ? -20.714 -10.208 29.154 1.00 81.00 93 TRP A O 1
ATOM 780 N N . SER A 1 94 ? -20.165 -12.157 28.197 1.00 88.81 94 SER A N 1
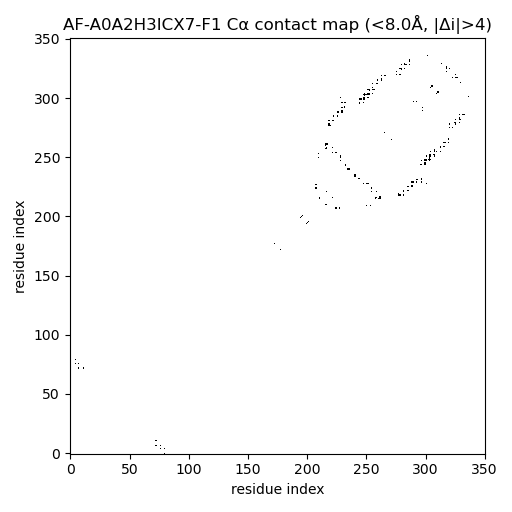ATOM 781 C CA . SER A 1 94 ? -21.192 -12.927 28.904 1.00 88.81 94 SER A CA 1
ATOM 782 C C . SER A 1 94 ? -20.976 -12.926 30.419 1.00 88.81 94 SER A C 1
ATOM 784 O O . SER A 1 94 ? -21.934 -12.758 31.172 1.00 88.81 94 SER A O 1
ATOM 786 N N . ALA A 1 95 ? -19.736 -13.104 30.879 1.00 84.69 95 ALA A N 1
ATOM 787 C CA . ALA A 1 95 ? -19.399 -13.083 32.299 1.00 84.69 95 ALA A CA 1
ATOM 788 C C . ALA A 1 95 ? -19.604 -11.686 32.905 1.00 84.69 95 ALA A C 1
ATOM 790 O O . ALA A 1 95 ? -20.138 -11.568 34.007 1.00 84.69 95 ALA A O 1
ATOM 791 N N . THR A 1 96 ? -19.243 -10.628 32.172 1.00 85.75 96 THR A N 1
ATOM 792 C CA . THR A 1 96 ? -19.478 -9.237 32.576 1.00 85.75 96 THR A CA 1
ATOM 793 C C . THR A 1 96 ? -20.970 -8.933 32.682 1.00 85.75 96 THR A C 1
ATOM 795 O O . THR A 1 96 ? -21.394 -8.413 33.710 1.00 85.75 96 THR A O 1
ATOM 798 N N . ASN A 1 97 ? -21.780 -9.330 31.696 1.00 84.94 97 ASN A N 1
ATOM 799 C CA . ASN A 1 97 ? -23.232 -9.129 31.734 1.00 84.94 97 ASN A CA 1
ATOM 800 C C . ASN A 1 97 ? -23.886 -9.885 32.900 1.00 84.94 97 ASN A C 1
ATOM 802 O O . ASN A 1 97 ? -24.776 -9.358 33.563 1.00 84.94 97 ASN A O 1
ATOM 806 N N . HIS A 1 98 ? -23.437 -11.112 33.179 1.00 87.50 98 HIS A N 1
ATOM 807 C CA . HIS A 1 98 ? -23.932 -11.878 34.323 1.00 87.50 98 HIS A CA 1
ATOM 808 C C . HIS A 1 98 ? -23.566 -11.208 35.656 1.00 87.50 98 HIS A C 1
ATOM 810 O O . HIS A 1 98 ? -24.394 -11.119 36.564 1.00 87.50 98 HIS A O 1
ATOM 816 N N . LEU A 1 99 ? -22.331 -10.712 35.778 1.00 85.38 99 LEU A N 1
ATOM 817 C CA . LEU A 1 99 ? -21.891 -9.984 36.965 1.00 85.38 99 LEU A CA 1
ATOM 818 C C . LEU A 1 99 ? -22.706 -8.699 37.158 1.00 85.38 99 LEU A C 1
ATOM 820 O O . LEU A 1 99 ? -23.162 -8.430 38.267 1.00 85.38 99 LEU A O 1
ATOM 824 N N . GLU A 1 100 ? -22.949 -7.946 36.086 1.00 88.25 100 GLU A N 1
ATOM 825 C CA . GLU A 1 100 ? -23.769 -6.735 36.122 1.00 88.25 100 GLU A CA 1
ATOM 826 C C . GLU A 1 100 ? -25.213 -7.031 36.548 1.00 88.25 100 GLU A C 1
ATOM 828 O O . GLU A 1 100 ? -25.736 -6.349 37.430 1.00 88.25 100 GLU A O 1
ATOM 833 N N . ALA A 1 101 ? -25.825 -8.095 36.017 1.00 89.00 101 ALA A N 1
ATOM 834 C CA . ALA A 1 101 ? -27.157 -8.534 36.432 1.00 89.00 101 ALA A CA 1
ATOM 835 C C . ALA A 1 101 ? -27.213 -8.864 37.936 1.00 89.00 101 ALA A C 1
ATOM 837 O O . ALA A 1 101 ? -28.093 -8.371 38.643 1.00 89.00 101 ALA A O 1
ATOM 838 N N . SER A 1 102 ? -26.232 -9.616 38.450 1.00 86.56 102 SER A N 1
ATOM 839 C CA . SER A 1 102 ? -26.151 -9.949 39.882 1.00 86.56 102 SER A CA 1
ATOM 840 C C . SER A 1 102 ? -25.896 -8.724 40.771 1.00 86.56 102 SER A C 1
ATOM 842 O O . SER A 1 102 ? -26.458 -8.605 41.860 1.00 86.56 102 SER A O 1
ATOM 844 N N . SER A 1 103 ? -25.096 -7.766 40.291 1.00 84.69 103 SER A N 1
ATOM 845 C CA . SER A 1 103 ? -24.856 -6.497 40.984 1.00 84.69 103 SER A CA 1
ATOM 846 C C . SER A 1 103 ? -26.138 -5.670 41.064 1.00 84.69 103 SER A C 1
ATOM 848 O O . SER A 1 103 ? -26.432 -5.069 42.098 1.00 84.69 103 SER A O 1
ATOM 850 N N . GLN A 1 104 ? -26.931 -5.663 39.993 1.00 90.81 104 GLN A N 1
ATOM 851 C CA . GLN A 1 104 ? -28.203 -4.957 39.963 1.00 90.81 104 GLN A CA 1
ATOM 852 C C . GLN A 1 104 ? -29.216 -5.576 40.934 1.00 90.81 104 GLN A C 1
ATOM 854 O O . GLN A 1 104 ? -29.874 -4.842 41.670 1.00 90.81 104 GLN A O 1
ATOM 859 N N . GLU A 1 105 ? -29.284 -6.906 41.012 1.00 91.12 105 GLU A N 1
ATOM 860 C CA . GLU A 1 105 ? -30.117 -7.612 41.990 1.00 91.12 105 GLU A CA 1
ATOM 861 C C . GLU A 1 105 ? -29.725 -7.243 43.432 1.00 91.12 105 GLU A C 1
ATOM 863 O O . GLU A 1 105 ? -30.574 -6.824 44.225 1.00 91.12 105 GLU A O 1
ATOM 868 N N . GLN A 1 106 ? -28.429 -7.257 43.758 1.00 84.38 106 GLN A N 1
ATOM 869 C CA . GLN A 1 106 ? -27.941 -6.832 45.075 1.00 84.38 106 GLN A CA 1
ATOM 870 C C . GLN A 1 106 ? -28.288 -5.374 45.398 1.00 84.38 106 GLN A C 1
ATOM 872 O O . GLN A 1 106 ? -28.695 -5.077 46.522 1.00 84.38 106 GLN A O 1
ATOM 877 N N . LYS A 1 107 ? -28.181 -4.461 44.422 1.00 89.81 107 LYS A N 1
ATOM 878 C CA . LYS A 1 107 ? -28.590 -3.058 44.602 1.00 89.81 107 LYS A CA 1
ATOM 879 C C . LYS A 1 107 ? -30.075 -2.945 44.930 1.00 89.81 107 LYS A C 1
ATOM 881 O O . LYS A 1 107 ? -30.433 -2.179 45.822 1.00 89.81 107 LYS A O 1
ATOM 886 N N . THR A 1 108 ? -30.930 -3.714 44.254 1.00 93.62 108 THR A N 1
ATOM 887 C CA . THR A 1 108 ? -32.373 -3.710 44.544 1.00 93.62 108 THR A CA 1
ATOM 888 C C . THR A 1 108 ? -32.686 -4.263 45.934 1.00 93.62 108 THR A C 1
ATOM 890 O O . THR A 1 108 ? -33.485 -3.669 46.655 1.00 93.62 108 THR A O 1
ATOM 893 N N . MET A 1 109 ? -32.000 -5.326 46.366 1.00 93.62 109 MET A N 1
ATOM 894 C CA . MET A 1 109 ? -32.154 -5.885 47.713 1.00 93.62 109 MET A CA 1
ATOM 895 C C . MET A 1 109 ? -31.690 -4.906 48.799 1.00 93.62 109 MET A C 1
ATOM 897 O O . MET A 1 109 ? -32.368 -4.731 49.812 1.00 93.62 109 MET A O 1
ATOM 901 N N . LEU A 1 110 ? -30.555 -4.234 48.584 1.00 92.75 110 LEU A N 1
ATOM 902 C CA . LEU A 1 110 ? -30.040 -3.221 49.505 1.00 92.75 110 LEU A CA 1
ATOM 903 C C . LEU A 1 110 ? -31.009 -2.037 49.630 1.00 92.75 110 LEU A C 1
ATOM 905 O O . LEU A 1 110 ? -31.240 -1.539 50.731 1.00 92.75 110 LEU A O 1
ATOM 909 N N . GLN A 1 111 ? -31.592 -1.607 48.510 1.00 92.75 111 GLN A N 1
ATOM 910 C CA . GLN A 1 111 ? -32.590 -0.544 48.496 1.00 92.75 111 GLN A CA 1
ATOM 911 C C . GLN A 1 111 ? -33.854 -0.958 49.262 1.00 92.75 111 GLN A C 1
ATOM 913 O O . GLN A 1 111 ? -34.316 -0.202 50.111 1.00 92.75 111 GLN A O 1
ATOM 918 N N . ALA A 1 112 ? -34.342 -2.186 49.064 1.00 94.56 112 ALA A N 1
ATOM 919 C CA . ALA A 1 112 ? -35.482 -2.713 49.813 1.00 94.56 112 ALA A CA 1
ATOM 920 C C . ALA A 1 112 ? -35.219 -2.765 51.332 1.00 94.56 112 ALA A C 1
ATOM 922 O O . ALA A 1 112 ? -36.073 -2.365 52.122 1.00 94.56 112 ALA A O 1
ATOM 923 N N . LEU A 1 113 ? -34.021 -3.193 51.753 1.00 93.00 113 LEU A N 1
ATOM 924 C CA . LEU A 1 113 ? -33.618 -3.184 53.166 1.00 93.00 113 LEU A CA 1
ATOM 925 C C . LEU A 1 113 ? -33.565 -1.768 53.748 1.00 93.00 113 LEU A C 1
ATOM 927 O O . LEU A 1 113 ? -33.967 -1.550 54.892 1.00 93.00 113 LEU A O 1
ATOM 931 N N . LYS A 1 114 ? -33.077 -0.797 52.970 1.00 91.50 114 LYS A N 1
ATOM 932 C CA . LYS A 1 114 ? -33.051 0.610 53.377 1.00 91.50 114 LYS A CA 1
ATOM 933 C C . LYS A 1 114 ? -34.465 1.145 53.600 1.00 91.50 114 LYS A C 1
ATOM 935 O O . LYS A 1 114 ? -34.716 1.770 54.628 1.00 91.50 114 LYS A O 1
ATOM 940 N N . ASP A 1 115 ? -35.371 0.875 52.668 1.00 94.94 115 ASP A N 1
ATOM 941 C CA . ASP A 1 115 ? -36.755 1.344 52.736 1.00 94.94 115 ASP A CA 1
ATOM 942 C C . ASP A 1 115 ? -37.495 0.702 53.924 1.00 94.94 115 ASP A C 1
ATOM 944 O O . ASP A 1 115 ? -38.192 1.393 54.668 1.00 94.94 115 ASP A O 1
ATOM 948 N N . GLN A 1 116 ? -37.243 -0.585 54.198 1.00 95.06 116 GLN A N 1
ATOM 949 C CA . GLN A 1 116 ? -37.742 -1.262 55.399 1.00 95.06 116 GLN A CA 1
ATOM 950 C C . GLN A 1 116 ? -37.207 -0.625 56.694 1.00 95.06 116 GLN A C 1
ATOM 952 O O . GLN A 1 116 ? -37.946 -0.469 57.666 1.00 95.06 116 GLN A O 1
ATOM 957 N N . GLY A 1 117 ? -35.929 -0.236 56.718 1.00 93.00 117 GLY A N 1
ATOM 958 C CA . GLY A 1 117 ? -35.323 0.455 57.857 1.00 93.00 117 GLY A CA 1
ATOM 959 C C . GLY A 1 117 ? -35.950 1.826 58.126 1.00 93.00 117 GLY A C 1
ATOM 960 O O . GLY A 1 117 ? -36.195 2.163 59.284 1.00 93.00 117 GLY A O 1
ATOM 961 N N . ILE A 1 118 ? -36.257 2.589 57.071 1.00 93.25 118 ILE A N 1
ATOM 962 C CA . ILE A 1 118 ? -36.973 3.871 57.179 1.00 93.25 118 ILE A CA 1
ATOM 963 C C . ILE A 1 118 ? -38.366 3.636 57.770 1.00 93.25 118 ILE A C 1
ATOM 965 O O . ILE A 1 118 ? -38.713 4.264 58.764 1.00 93.25 118 ILE A O 1
ATOM 969 N N . GLN A 1 119 ? -39.109 2.661 57.243 1.00 94.00 119 GLN A N 1
ATOM 970 C CA . GLN A 1 119 ? -40.453 2.339 57.724 1.00 94.00 119 GLN A CA 1
ATOM 971 C C . GLN A 1 119 ? -40.474 1.932 59.207 1.00 94.00 119 GLN A C 1
ATOM 973 O O . GLN A 1 119 ? -41.359 2.343 59.957 1.00 94.00 119 GLN A O 1
ATOM 978 N N . LEU A 1 120 ? -39.496 1.135 59.651 1.00 95.62 120 LEU A N 1
ATOM 979 C CA . LEU A 1 120 ? -39.359 0.767 61.063 1.00 95.62 120 LEU A CA 1
ATOM 980 C C . LEU A 1 120 ? -39.059 1.985 61.940 1.00 95.62 120 LEU A C 1
ATOM 982 O O . LEU A 1 120 ? -39.612 2.103 63.032 1.00 95.62 120 LEU A O 1
ATOM 986 N N . ASN A 1 121 ? -38.192 2.883 61.473 1.00 94.62 121 ASN A N 1
ATOM 987 C CA . ASN A 1 121 ? -37.842 4.091 62.207 1.00 94.62 121 ASN A CA 1
ATOM 988 C C . ASN A 1 121 ? -39.043 5.040 62.341 1.00 94.62 121 ASN A C 1
ATOM 990 O O . ASN A 1 121 ? -39.284 5.561 63.429 1.00 94.62 121 ASN A O 1
ATOM 994 N N . ASP A 1 122 ? -39.831 5.195 61.277 1.00 94.12 122 ASP A N 1
ATOM 995 C CA . ASP A 1 122 ? -41.072 5.973 61.299 1.00 94.12 122 ASP A CA 1
ATOM 996 C C . ASP A 1 122 ? -42.071 5.380 62.307 1.00 94.12 122 ASP A C 1
ATOM 998 O O . ASP A 1 122 ? -42.605 6.102 63.148 1.00 94.12 122 ASP A O 1
ATOM 1002 N N . GLY A 1 123 ? -42.234 4.051 62.325 1.00 94.44 123 GLY A N 1
ATOM 1003 C CA . GLY A 1 123 ? -43.085 3.369 63.307 1.00 94.44 123 GLY A CA 1
ATOM 1004 C C . GLY A 1 123 ? -42.616 3.535 64.761 1.00 94.44 123 GLY A C 1
ATOM 1005 O O . GLY A 1 123 ? -43.435 3.681 65.669 1.00 94.44 123 GLY A O 1
ATOM 1006 N N . ILE A 1 124 ? -41.302 3.558 65.010 1.00 94.88 124 ILE A N 1
ATOM 1007 C CA . ILE A 1 124 ? -40.750 3.848 66.345 1.00 94.88 124 ILE A CA 1
ATOM 1008 C C . ILE A 1 124 ? -41.057 5.293 66.752 1.00 94.88 124 ILE A C 1
ATOM 1010 O O . ILE A 1 124 ? -41.427 5.536 67.901 1.00 94.88 124 ILE A O 1
ATOM 1014 N N . MET A 1 125 ? -40.923 6.247 65.831 1.00 93.56 125 MET A N 1
ATOM 1015 C CA . MET A 1 125 ? -41.223 7.653 66.106 1.00 93.56 125 MET A CA 1
ATOM 1016 C C . MET A 1 125 ? -42.705 7.864 66.428 1.00 93.56 125 MET A C 1
ATOM 1018 O O . MET A 1 125 ? -43.012 8.551 67.403 1.00 93.56 125 MET A O 1
ATOM 1022 N N . GLU A 1 126 ? -43.614 7.209 65.700 1.00 94.25 126 GLU A N 1
ATOM 1023 C CA . GLU A 1 126 ? -45.048 7.216 66.020 1.00 94.25 126 GLU A CA 1
ATOM 1024 C C . GLU A 1 126 ? -45.333 6.635 67.412 1.00 94.25 126 GLU A C 1
ATOM 1026 O O . GLU A 1 126 ? -46.108 7.206 68.184 1.00 94.25 126 GLU A O 1
ATOM 1031 N N . LEU A 1 127 ? -44.676 5.527 67.776 1.00 94.75 127 LEU A N 1
ATOM 1032 C CA . LEU A 1 127 ? -44.815 4.925 69.103 1.00 94.75 127 LEU A CA 1
ATOM 1033 C C . LEU A 1 127 ? -44.339 5.883 70.207 1.00 94.75 127 LEU A C 1
ATOM 1035 O O . LEU A 1 127 ? -45.021 6.047 71.221 1.00 94.75 127 LEU A O 1
ATOM 1039 N N . ILE A 1 128 ? -43.185 6.531 70.013 1.00 93.12 128 ILE A N 1
ATOM 1040 C CA . ILE A 1 128 ? -42.639 7.514 70.958 1.00 93.12 128 ILE A CA 1
ATOM 1041 C C . ILE A 1 128 ? -43.609 8.686 71.125 1.00 93.12 128 ILE A C 1
ATOM 1043 O O . ILE A 1 128 ? -43.887 9.086 72.257 1.00 93.12 128 ILE A O 1
ATOM 1047 N N . GLU A 1 129 ? -44.158 9.214 70.030 1.00 92.44 129 GLU A N 1
ATOM 1048 C CA . GLU A 1 129 ? -45.134 10.303 70.080 1.00 92.44 129 GLU A CA 1
ATOM 1049 C C . GLU A 1 129 ? -46.420 9.874 70.806 1.00 92.44 129 GLU A C 1
ATOM 1051 O O . GLU A 1 129 ? -46.954 10.621 71.629 1.00 92.44 129 GLU A O 1
ATOM 1056 N N . GLY A 1 130 ? -46.895 8.648 70.565 1.00 93.25 130 GLY A N 1
ATOM 1057 C CA . GLY A 1 130 ? -48.038 8.066 71.268 1.00 93.25 130 GLY A CA 1
ATOM 1058 C C . GLY A 1 130 ? -47.810 7.962 72.778 1.00 93.25 130 GLY A C 1
ATOM 1059 O O . GLY A 1 130 ? -48.671 8.370 73.560 1.00 93.25 130 GLY A O 1
ATOM 10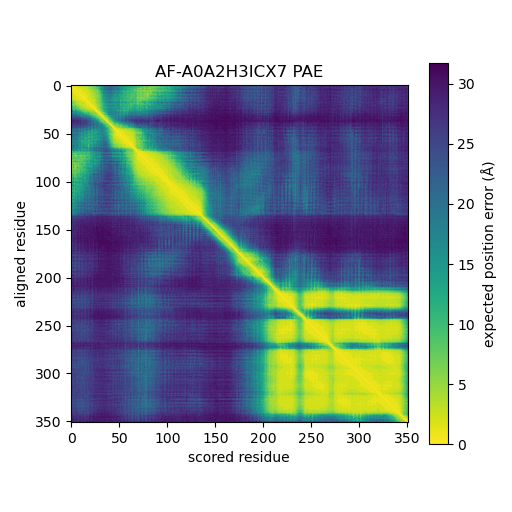60 N N . ILE A 1 131 ? -46.632 7.488 73.199 1.00 91.44 131 ILE A N 1
ATOM 1061 C CA . ILE A 1 131 ? -46.243 7.417 74.616 1.00 91.44 131 ILE A CA 1
ATOM 1062 C C . ILE A 1 131 ? -46.152 8.820 75.223 1.00 91.44 131 ILE A C 1
ATOM 1064 O O . ILE A 1 131 ? -46.661 9.038 76.322 1.00 91.44 131 ILE A O 1
ATOM 1068 N N . GLN A 1 132 ? -45.550 9.786 74.521 1.00 87.81 132 GLN A N 1
ATOM 1069 C CA . GLN A 1 132 ? -45.492 11.175 74.982 1.00 87.81 132 GLN A CA 1
ATOM 1070 C C . GLN A 1 132 ? -46.894 11.751 75.181 1.00 87.81 132 GLN A C 1
ATOM 1072 O O . GLN A 1 132 ? -47.179 12.282 76.251 1.00 87.81 132 GLN A O 1
ATOM 1077 N N . LYS A 1 133 ? -47.800 11.586 74.211 1.00 88.50 133 LYS A N 1
ATOM 1078 C CA . LYS A 1 133 ? -49.195 12.031 74.351 1.00 88.50 133 LYS A CA 1
ATOM 1079 C C . LYS A 1 133 ? -49.864 11.416 75.574 1.00 88.50 133 LYS A C 1
ATOM 1081 O O . LYS A 1 133 ? -50.527 12.144 76.298 1.00 88.50 133 LYS A O 1
ATOM 1086 N N . LEU A 1 134 ? -49.645 10.125 75.834 1.00 87.25 134 LEU A N 1
ATOM 1087 C CA . LEU A 1 134 ? -50.176 9.414 77.003 1.00 87.25 134 LEU A CA 1
ATOM 1088 C C . LEU A 1 134 ? -49.615 9.940 78.332 1.00 87.25 134 LEU A C 1
ATOM 1090 O O . LEU A 1 134 ? -50.368 10.099 79.288 1.00 87.25 134 LEU A O 1
ATOM 1094 N N . MET A 1 135 ? -48.315 10.246 78.389 1.00 81.06 135 MET A N 1
ATOM 1095 C CA . MET A 1 135 ? -47.681 10.824 79.582 1.00 81.06 135 MET A CA 1
ATOM 1096 C C . MET A 1 135 ? -48.084 12.283 79.831 1.00 81.06 135 MET A C 1
ATOM 1098 O O . MET A 1 135 ? -48.084 12.721 80.978 1.00 81.06 135 MET A O 1
ATOM 1102 N N . PHE A 1 136 ? -48.437 13.027 78.779 1.00 78.69 136 PHE A N 1
ATOM 1103 C CA . PHE A 1 136 ? -48.845 14.432 78.851 1.00 78.69 136 PHE A CA 1
ATOM 1104 C C . PHE A 1 136 ? -50.366 14.637 78.714 1.00 78.69 136 PHE A C 1
ATOM 1106 O O . PHE A 1 136 ? -50.804 15.764 78.473 1.00 78.69 136 PHE A O 1
ATOM 1113 N N . VAL A 1 137 ? -51.185 13.589 78.901 1.00 60.12 137 VAL A N 1
ATOM 1114 C CA . VAL A 1 137 ? -52.647 13.730 79.016 1.00 60.12 137 VAL A CA 1
ATOM 1115 C C . VAL A 1 137 ? -52.965 14.609 80.222 1.00 60.12 137 VAL A C 1
ATOM 1117 O O . VAL A 1 137 ? -52.882 14.194 81.375 1.00 60.12 137 VAL A O 1
ATOM 1120 N N . SER A 1 138 ? -53.315 15.845 79.878 1.00 55.44 138 SER A N 1
ATOM 1121 C CA . SER A 1 138 ? -54.040 16.869 80.614 1.00 55.44 138 SER A CA 1
ATOM 1122 C C . SER A 1 138 ? -54.439 16.502 82.042 1.00 55.44 138 SER A C 1
ATOM 1124 O O . SER A 1 138 ? -55.501 15.929 82.287 1.00 55.44 138 SER A O 1
ATOM 1126 N N . THR A 1 139 ? -53.662 16.991 83.006 1.00 52.94 139 THR A N 1
ATOM 1127 C CA . THR A 1 139 ? -54.271 17.504 84.235 1.00 52.94 139 THR A CA 1
ATOM 1128 C C . THR A 1 139 ? -55.246 18.617 83.831 1.00 52.94 139 THR A C 1
ATOM 1130 O O . THR A 1 139 ? -54.809 19.567 83.176 1.00 52.94 139 THR A O 1
ATOM 1133 N N . PRO A 1 140 ? -56.549 18.513 84.138 1.00 52.28 140 PRO A N 1
ATOM 1134 C CA . PRO A 1 140 ? -57.494 19.573 83.829 1.00 52.28 140 PRO A CA 1
ATOM 1135 C C . PRO A 1 140 ? -57.150 20.820 84.649 1.00 52.28 140 PRO A C 1
ATOM 1137 O O . PRO A 1 140 ? -56.964 20.758 85.863 1.00 52.28 140 PRO A O 1
ATOM 1140 N N . ASP A 1 141 ? -57.042 21.930 83.934 1.00 48.97 141 ASP A N 1
ATOM 1141 C CA . ASP A 1 141 ? -56.681 23.259 84.413 1.00 48.97 141 ASP A CA 1
ATOM 1142 C C . ASP A 1 141 ? -57.744 23.803 85.391 1.00 48.97 141 ASP A C 1
ATOM 1144 O O . ASP A 1 141 ? -58.925 23.874 85.026 1.00 48.97 141 ASP A O 1
ATOM 1148 N N . PRO A 1 142 ? -57.394 24.219 86.622 1.00 49.41 142 PRO A N 1
ATOM 1149 C CA . PRO A 1 142 ? -58.238 25.105 87.402 1.00 49.41 142 PRO A CA 1
ATOM 1150 C C . PRO A 1 142 ? -57.887 26.573 87.101 1.00 49.41 142 PRO A C 1
ATOM 1152 O O . PRO A 1 142 ? -56.834 27.051 87.496 1.00 49.41 142 PRO A O 1
ATOM 1155 N N . SER A 1 143 ? -58.823 27.249 86.424 1.00 45.69 143 SER A N 1
ATOM 1156 C CA . SER A 1 143 ? -59.237 28.671 86.487 1.00 45.69 143 SER A CA 1
ATOM 1157 C C . SER A 1 143 ? -58.223 29.777 86.886 1.00 45.69 143 SER A C 1
ATOM 1159 O O . SER A 1 143 ? -57.510 29.657 87.881 1.00 45.69 143 SER A O 1
ATOM 1161 N N . PRO A 1 144 ? -58.241 30.951 86.216 1.00 55.81 144 PRO A N 1
ATOM 1162 C CA . PRO A 1 144 ? -57.198 31.955 86.348 1.00 55.81 144 PRO A CA 1
ATOM 1163 C C . PRO A 1 144 ? -57.387 32.806 87.608 1.00 55.81 144 PRO A C 1
ATOM 1165 O O . PRO A 1 144 ? -58.397 33.492 87.773 1.00 55.81 144 PRO A O 1
ATOM 1168 N N . ALA A 1 145 ? -56.367 32.835 88.459 1.00 42.31 145 ALA A N 1
ATOM 1169 C CA . ALA A 1 145 ? -56.186 33.895 89.437 1.00 42.31 145 ALA A CA 1
ATOM 1170 C C . ALA A 1 145 ? -54.792 34.498 89.255 1.00 42.31 145 ALA A C 1
ATOM 1172 O O . ALA A 1 145 ? -53.766 33.853 89.458 1.00 42.31 145 ALA A O 1
ATOM 1173 N N . SER A 1 146 ? -54.799 35.759 88.835 1.00 60.56 146 SER A N 1
ATOM 1174 C CA . SER A 1 146 ? -53.680 36.691 88.873 1.00 60.56 146 SER A CA 1
ATOM 1175 C C . SER A 1 146 ? -52.992 36.683 90.237 1.00 60.56 146 SER A C 1
ATOM 1177 O O . SER A 1 146 ? -53.697 36.829 91.232 1.00 60.56 146 SER A O 1
ATOM 1179 N N . ILE A 1 147 ? -51.659 36.627 90.267 1.00 44.50 147 ILE A N 1
ATOM 1180 C CA . ILE A 1 147 ? -50.794 37.332 91.228 1.00 44.50 147 ILE A CA 1
ATOM 1181 C C . ILE A 1 147 ? -49.373 37.368 90.642 1.00 44.50 147 ILE A C 1
ATOM 1183 O O . ILE A 1 147 ? -48.777 36.337 90.332 1.00 44.50 147 ILE A O 1
ATOM 1187 N N . ASP A 1 148 ? -48.854 38.586 90.504 1.00 47.53 148 ASP A N 1
ATOM 1188 C CA . ASP A 1 148 ? -47.435 38.897 90.363 1.00 47.53 148 ASP A CA 1
ATOM 1189 C C . ASP A 1 148 ? -46.649 38.388 91.577 1.00 47.53 148 ASP A C 1
ATOM 1191 O O . ASP A 1 148 ? -47.062 38.603 92.714 1.00 47.53 148 ASP A O 1
ATOM 1195 N N . THR A 1 149 ? -45.466 37.810 91.368 1.00 43.94 149 THR A N 1
ATOM 1196 C CA . THR A 1 149 ? -44.215 38.272 92.003 1.00 43.94 149 THR A CA 1
ATOM 1197 C C . THR A 1 149 ? -43.021 37.422 91.568 1.00 43.94 149 THR A C 1
ATOM 1199 O O . THR A 1 149 ? -43.075 36.201 91.502 1.00 43.94 149 THR A O 1
ATOM 1202 N N . ASN A 1 150 ? -41.929 38.134 91.286 1.00 44.78 150 ASN A N 1
ATOM 1203 C CA . ASN A 1 150 ? -40.523 37.730 91.302 1.00 44.78 150 ASN A CA 1
ATOM 1204 C C . ASN A 1 150 ? -40.192 36.340 91.879 1.00 44.78 150 ASN A C 1
ATOM 1206 O O . ASN A 1 150 ? -40.485 36.070 93.040 1.00 44.78 150 ASN A O 1
ATOM 1210 N N . SER A 1 151 ? -39.377 35.577 91.143 1.00 41.72 151 SER A N 1
ATOM 1211 C CA . SER A 1 151 ? -38.059 35.063 91.572 1.00 41.72 151 SER A CA 1
ATOM 1212 C C . SER A 1 151 ? -37.733 33.709 90.920 1.00 41.72 151 SER A C 1
ATOM 1214 O O . SER A 1 151 ? -38.610 32.898 90.651 1.00 41.72 151 SER A O 1
ATOM 1216 N N . ALA A 1 152 ? -36.431 33.482 90.733 1.00 38.25 152 ALA A N 1
ATOM 1217 C CA . ALA A 1 152 ? -35.761 32.269 90.257 1.00 38.25 152 ALA A CA 1
ATOM 1218 C C . ALA A 1 152 ? -35.793 31.981 88.741 1.00 38.25 152 ALA A C 1
ATOM 1220 O O . ALA A 1 152 ? -36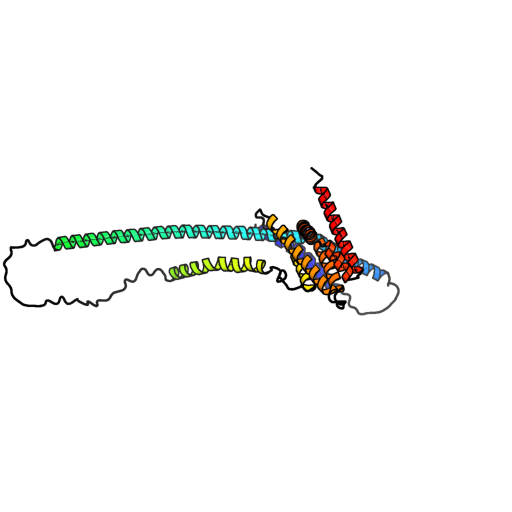.584 31.199 88.220 1.00 38.25 152 ALA A O 1
ATOM 1221 N N . SER A 1 153 ? -34.766 32.502 88.061 1.00 47.72 153 SER A N 1
ATOM 1222 C CA . SER A 1 153 ? -34.163 31.875 86.885 1.00 47.72 153 SER A CA 1
ATOM 1223 C C . SER A 1 153 ? -33.847 30.401 87.163 1.00 47.72 153 SER A C 1
ATOM 1225 O O . SER A 1 153 ? -32.789 30.071 87.703 1.00 47.72 153 SER A O 1
ATOM 1227 N N . VAL A 1 154 ? -34.727 29.498 86.735 1.00 40.47 154 VAL A N 1
ATOM 1228 C CA . VAL A 1 154 ? -34.373 28.092 86.542 1.00 40.47 154 VAL A CA 1
ATOM 1229 C C . VAL A 1 154 ? -33.617 28.005 85.221 1.00 40.47 154 VAL A C 1
ATOM 1231 O O . VAL A 1 154 ? -34.180 27.873 84.138 1.00 40.47 154 VAL A O 1
ATOM 1234 N N . ARG A 1 155 ? -32.288 28.104 85.325 1.00 40.28 155 ARG A N 1
ATOM 1235 C CA . ARG A 1 155 ? -31.373 27.517 84.346 1.00 40.28 155 ARG A CA 1
ATOM 1236 C C . ARG A 1 155 ? -31.748 26.041 84.224 1.00 40.28 155 ARG A C 1
ATOM 1238 O O . ARG A 1 155 ? -31.350 25.240 85.069 1.00 40.28 155 ARG A O 1
ATOM 1245 N N . ILE A 1 156 ? -32.440 25.671 83.149 1.00 38.47 156 ILE A N 1
ATOM 1246 C CA . ILE A 1 156 ? -32.310 24.320 82.607 1.00 38.47 156 ILE A CA 1
ATOM 1247 C C . ILE A 1 156 ? -30.873 24.244 82.102 1.00 38.47 156 ILE A C 1
ATOM 1249 O O . ILE A 1 156 ? -30.518 24.678 81.008 1.00 38.47 156 ILE A O 1
ATOM 1253 N N . ARG A 1 157 ? -30.006 23.805 83.011 1.00 37.53 157 ARG A N 1
ATOM 1254 C CA . ARG A 1 157 ? -28.644 23.395 82.736 1.00 37.53 157 ARG A CA 1
ATOM 1255 C C . ARG A 1 157 ? -28.767 22.288 81.697 1.00 37.53 157 ARG A C 1
ATOM 1257 O O . ARG A 1 157 ? -29.244 21.205 82.020 1.00 37.53 157 ARG A O 1
ATOM 1264 N N . ALA A 1 158 ? -28.376 22.591 80.461 1.00 41.69 158 ALA A N 1
ATOM 1265 C CA . ALA A 1 158 ? -28.006 21.581 79.491 1.00 41.69 158 ALA A CA 1
ATOM 1266 C C . ALA A 1 158 ? -27.045 20.631 80.210 1.00 41.69 158 ALA A C 1
ATOM 1268 O O . ALA A 1 158 ? -25.927 21.008 80.571 1.00 41.69 158 ALA A O 1
ATOM 1269 N N . PHE A 1 159 ? -27.535 19.437 80.530 1.00 34.44 159 PHE A N 1
ATOM 1270 C CA . PHE A 1 159 ? -26.679 18.342 80.926 1.00 34.44 159 PHE A CA 1
ATOM 1271 C C . PHE A 1 159 ? -25.852 18.024 79.683 1.00 34.44 159 PHE A C 1
ATOM 1273 O O . PHE A 1 159 ? -26.291 17.308 78.788 1.00 34.44 159 PHE A O 1
ATOM 1280 N N . ASN A 1 160 ? -24.646 18.589 79.632 1.00 43.31 160 ASN A N 1
ATOM 1281 C CA . ASN A 1 16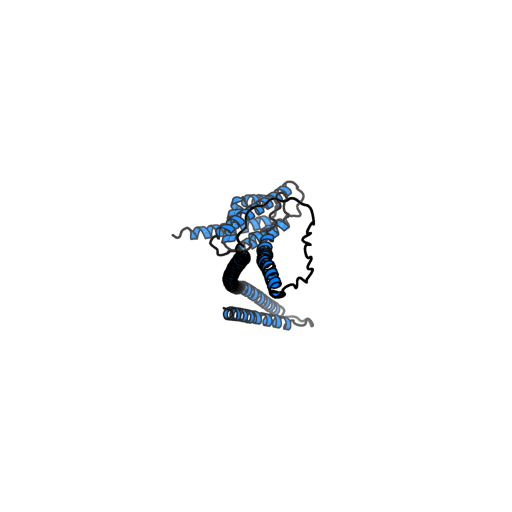0 ? -23.520 17.954 78.971 1.00 43.31 160 ASN A CA 1
ATOM 1282 C C . ASN A 1 160 ? -23.247 16.658 79.743 1.00 43.31 160 ASN A C 1
ATOM 1284 O O . ASN A 1 160 ? -22.352 16.579 80.579 1.00 43.31 160 ASN A O 1
ATOM 1288 N N . GLY A 1 161 ? -24.104 15.663 79.505 1.00 35.59 161 GLY A N 1
ATOM 1289 C CA . GLY A 1 161 ? -23.785 14.262 79.677 1.00 35.59 161 GLY A CA 1
ATOM 1290 C C . GLY A 1 161 ? -22.830 13.908 78.556 1.00 35.59 161 GLY A C 1
ATOM 1291 O O . GLY A 1 161 ? -23.222 13.436 77.493 1.00 35.59 161 GLY A O 1
ATOM 1292 N N . GLU A 1 162 ? -21.566 14.218 78.800 1.00 41.00 162 GLU A N 1
ATOM 1293 C CA . GLU A 1 162 ? -20.416 13.630 78.143 1.00 41.00 162 GLU A CA 1
ATOM 1294 C C . GLU A 1 162 ? -20.352 12.161 78.575 1.00 41.00 162 GLU A C 1
ATOM 1296 O O . GLU A 1 162 ? -19.511 11.741 79.360 1.00 41.00 162 GLU A O 1
ATOM 1301 N N . GLU A 1 163 ? -21.325 11.379 78.115 1.00 37.00 163 GLU A N 1
ATOM 1302 C CA . GLU A 1 163 ? -21.343 9.938 78.264 1.00 37.00 163 GLU A CA 1
ATOM 1303 C C . GLU A 1 163 ? -21.129 9.366 76.874 1.00 37.00 163 GLU A C 1
ATOM 1305 O O . GLU A 1 163 ? -22.016 9.344 76.021 1.00 37.00 163 GLU A O 1
ATOM 1310 N N . ALA A 1 164 ? -19.855 9.050 76.641 1.00 42.06 164 ALA A N 1
ATOM 1311 C CA . ALA A 1 164 ? -19.351 8.102 75.670 1.00 42.06 164 ALA A CA 1
ATOM 1312 C C . ALA A 1 164 ? -20.358 7.748 74.568 1.00 42.06 164 ALA A C 1
ATOM 1314 O O . ALA A 1 164 ? -21.098 6.765 74.666 1.00 42.06 164 ALA A O 1
ATOM 1315 N N . ARG A 1 165 ? -20.282 8.486 73.452 1.00 35.97 165 ARG A N 1
ATOM 1316 C CA . ARG A 1 165 ? -20.535 7.897 72.136 1.00 35.97 165 ARG A CA 1
ATOM 1317 C C . ARG A 1 165 ? -19.641 6.664 72.033 1.00 35.97 165 ARG A C 1
ATOM 1319 O O . ARG A 1 165 ? -18.506 6.749 71.578 1.00 35.97 165 ARG A O 1
ATOM 1326 N N . ARG A 1 166 ? -20.138 5.513 72.487 1.00 38.72 166 ARG A N 1
ATOM 1327 C CA . ARG A 1 166 ? -19.678 4.233 71.978 1.00 38.72 166 ARG A CA 1
ATOM 1328 C C . ARG A 1 166 ? -20.029 4.275 70.494 1.00 38.72 166 ARG A C 1
ATOM 1330 O O . ARG A 1 166 ? -21.218 4.350 70.179 1.00 38.72 166 ARG A O 1
ATOM 1337 N N . PRO A 1 167 ? -19.050 4.281 69.576 1.00 35.75 167 PRO A N 1
ATOM 1338 C CA . PRO A 1 167 ? -19.366 3.919 68.213 1.00 35.75 167 PRO A CA 1
ATOM 1339 C C . PRO A 1 167 ? -19.939 2.506 68.294 1.00 35.75 167 PRO A C 1
ATOM 1341 O O . PRO A 1 167 ? -19.306 1.596 68.835 1.00 35.75 167 PRO A O 1
ATOM 1344 N N . VAL A 1 168 ? -21.169 2.336 67.821 1.00 38.56 168 VAL A N 1
ATOM 1345 C CA . VAL A 1 168 ? -21.694 1.012 67.510 1.00 38.56 168 VAL A CA 1
ATOM 1346 C C . VAL A 1 168 ? -20.831 0.494 66.362 1.00 38.56 168 VAL A C 1
ATOM 1348 O O . VAL A 1 168 ? -21.102 0.718 65.187 1.00 38.56 168 VAL A O 1
ATOM 1351 N N . ASN A 1 169 ? -19.725 -0.155 66.721 1.00 40.97 169 ASN A N 1
ATOM 1352 C CA . ASN A 1 169 ? -19.068 -1.117 65.862 1.00 40.97 169 ASN A CA 1
ATOM 1353 C C . ASN A 1 169 ? -20.068 -2.250 65.649 1.00 40.97 169 ASN A C 1
ATOM 1355 O O . ASN A 1 169 ? -20.299 -3.046 66.555 1.00 40.97 169 ASN A O 1
ATOM 1359 N N . ASN A 1 170 ? -20.694 -2.281 64.478 1.00 45.41 170 ASN A N 1
ATOM 1360 C CA . ASN A 1 170 ? -20.617 -3.420 63.562 1.00 45.41 170 ASN A CA 1
ATOM 1361 C C . ASN A 1 170 ? -21.672 -3.285 62.465 1.00 45.41 170 ASN A C 1
ATOM 1363 O O . ASN A 1 170 ? -22.739 -3.874 62.532 1.00 45.41 170 ASN A O 1
ATOM 1367 N N . THR A 1 171 ? -21.291 -2.590 61.404 1.00 47.16 171 THR A N 1
ATOM 1368 C CA . THR A 1 171 ? -21.272 -3.199 60.069 1.00 47.16 171 THR A CA 1
ATOM 1369 C C . THR A 1 171 ? -20.088 -2.580 59.353 1.00 47.16 171 THR A C 1
ATOM 1371 O O . THR A 1 171 ? -20.210 -1.760 58.447 1.00 47.16 171 THR A O 1
ATOM 1374 N N . GLN A 1 172 ? -18.900 -2.936 59.840 1.00 41.81 172 GLN A N 1
ATOM 1375 C CA . GLN A 1 172 ? -17.706 -2.864 59.024 1.00 41.81 172 GLN A CA 1
ATOM 1376 C C . GLN A 1 172 ? -17.961 -3.857 57.887 1.00 41.81 172 GLN A C 1
ATOM 1378 O O . GLN A 1 172 ? -17.780 -5.063 58.052 1.00 41.81 172 GLN A O 1
ATOM 1383 N N . PHE A 1 173 ? -18.466 -3.370 56.749 1.00 46.44 173 PHE A N 1
ATOM 1384 C CA . PHE A 1 173 ? -18.255 -4.096 55.505 1.00 46.44 173 PHE A CA 1
ATOM 1385 C C . PHE A 1 173 ? -16.757 -4.398 55.466 1.00 46.44 173 PHE A C 1
ATOM 1387 O O . PHE A 1 173 ? -15.974 -3.485 55.757 1.00 46.44 173 PHE A O 1
ATOM 1394 N N . PRO A 1 174 ? -16.344 -5.653 55.216 1.00 50.66 174 PRO A N 1
ATOM 1395 C CA . PRO A 1 174 ? -14.936 -5.999 55.218 1.00 50.66 174 PRO A CA 1
ATOM 1396 C C . PRO A 1 174 ? -14.198 -4.951 54.390 1.00 50.66 174 PRO A C 1
ATOM 1398 O O . PRO A 1 174 ? -14.606 -4.686 53.262 1.00 50.66 174 PRO A O 1
ATOM 1401 N N . ASN A 1 175 ? -13.135 -4.343 54.924 1.00 52.75 175 ASN A N 1
ATOM 1402 C CA . ASN A 1 175 ? -12.305 -3.385 54.176 1.00 52.75 175 ASN A CA 1
ATOM 1403 C C . ASN A 1 175 ? -11.832 -3.967 52.822 1.00 52.75 175 ASN A C 1
ATOM 1405 O O . ASN A 1 175 ? -11.435 -3.227 51.928 1.00 52.75 175 ASN A O 1
ATOM 1409 N N . ALA A 1 176 ? -11.916 -5.293 52.664 1.00 51.78 176 ALA A N 1
ATOM 1410 C CA . ALA A 1 176 ? -11.783 -6.022 51.413 1.00 51.78 176 ALA A CA 1
ATOM 1411 C C . ALA A 1 176 ? -12.858 -5.685 50.356 1.00 51.78 176 ALA A C 1
ATOM 1413 O O . ALA A 1 176 ? -12.517 -5.571 49.194 1.00 51.78 176 ALA A O 1
ATOM 1414 N N . ILE A 1 177 ? -14.135 -5.493 50.701 1.00 45.53 177 ILE A N 1
ATOM 1415 C CA . ILE A 1 177 ? -15.203 -5.228 49.715 1.00 45.53 177 ILE A CA 1
ATOM 1416 C C . ILE A 1 177 ? -15.104 -3.798 49.170 1.00 45.53 177 ILE A C 1
ATOM 1418 O O . ILE A 1 177 ? -15.186 -3.599 47.963 1.00 45.53 177 ILE A O 1
ATOM 1422 N N . GLN A 1 178 ? -14.821 -2.810 50.026 1.00 50.06 178 GLN A N 1
ATOM 1423 C CA . GLN A 1 178 ? -14.604 -1.429 49.568 1.00 50.06 178 GLN A CA 1
ATOM 1424 C C . GLN A 1 178 ? -13.313 -1.281 48.748 1.00 50.06 178 GLN A C 1
ATOM 1426 O O . GLN A 1 178 ? -13.273 -0.493 47.804 1.00 50.06 178 GLN A O 1
ATOM 1431 N N . SER A 1 179 ? -12.265 -2.054 49.064 1.00 52.16 179 SER A N 1
ATOM 1432 C CA . SER A 1 179 ? -11.044 -2.077 48.252 1.00 52.16 179 SER A CA 1
ATOM 1433 C C . SER A 1 179 ? -11.224 -2.848 46.942 1.00 52.16 179 SER A C 1
ATOM 1435 O O . SER A 1 179 ? -10.643 -2.445 45.937 1.00 52.16 179 SER A O 1
ATOM 1437 N N . ILE A 1 180 ? -12.074 -3.881 46.909 1.00 53.78 180 ILE A N 1
ATOM 1438 C CA . ILE A 1 180 ? -12.436 -4.610 45.686 1.00 53.78 180 ILE A CA 1
ATOM 1439 C C . ILE A 1 180 ? -13.291 -3.739 44.759 1.00 53.78 180 ILE A C 1
ATOM 1441 O O . ILE A 1 180 ? -12.971 -3.675 43.577 1.00 53.78 180 ILE A O 1
ATOM 1445 N N . ASP A 1 181 ? -14.292 -3.007 45.256 1.00 47.03 181 ASP A N 1
ATOM 1446 C CA . ASP A 1 181 ? -15.097 -2.095 44.424 1.00 47.03 181 ASP A CA 1
ATOM 1447 C C . ASP A 1 181 ? -14.254 -0.938 43.868 1.00 47.03 181 ASP A C 1
ATOM 1449 O O . ASP A 1 181 ? -14.313 -0.629 42.675 1.00 47.03 181 ASP A O 1
ATOM 1453 N N . ALA A 1 182 ? -13.385 -0.339 44.691 1.00 55.28 182 ALA A N 1
ATOM 1454 C CA . ALA A 1 182 ? -12.461 0.698 44.231 1.00 55.28 182 ALA A CA 1
ATOM 1455 C C . ALA A 1 182 ? -11.469 0.164 43.180 1.00 55.28 182 ALA A C 1
ATOM 1457 O O . ALA A 1 182 ? -11.170 0.858 42.202 1.00 55.28 182 ALA A O 1
ATOM 1458 N N . TYR A 1 183 ? -10.991 -1.076 43.341 1.00 53.75 183 TYR A N 1
ATOM 1459 C CA . TYR A 1 183 ? -10.099 -1.744 42.391 1.00 53.75 183 TYR A CA 1
ATOM 1460 C C . TYR A 1 183 ? -10.826 -2.173 41.108 1.00 53.75 183 TYR A C 1
ATOM 1462 O O . TYR A 1 183 ? -10.268 -2.039 40.023 1.00 53.75 183 TYR A O 1
ATOM 1470 N N . GLN A 1 184 ? -12.078 -2.629 41.178 1.00 53.16 184 GLN A N 1
ATOM 1471 C CA . GLN A 1 184 ? -12.873 -3.017 40.009 1.00 53.16 184 GLN A CA 1
ATOM 1472 C C . GLN A 1 184 ? -13.302 -1.805 39.174 1.00 53.16 184 GLN A C 1
ATOM 1474 O O . GLN A 1 184 ? -13.239 -1.869 37.948 1.00 53.16 184 GLN A O 1
ATOM 1479 N N . ILE A 1 185 ? -13.640 -0.674 39.800 1.00 58.12 185 ILE A N 1
ATOM 1480 C CA . ILE A 1 185 ? -13.969 0.571 39.086 1.00 58.12 185 ILE A CA 1
ATOM 1481 C C . ILE A 1 185 ? -12.722 1.149 38.397 1.00 58.12 185 ILE A C 1
ATOM 1483 O O . ILE A 1 185 ? -12.780 1.546 37.232 1.00 58.12 185 ILE A O 1
ATOM 1487 N N . THR A 1 186 ? -11.567 1.156 39.070 1.00 51.72 186 THR A N 1
ATOM 1488 C CA . THR A 1 186 ? -10.313 1.652 38.473 1.00 51.72 186 THR A CA 1
ATOM 1489 C C . THR A 1 186 ? -9.749 0.704 37.413 1.00 51.72 186 THR A C 1
ATOM 1491 O O . THR A 1 186 ? -9.355 1.157 36.340 1.00 51.72 186 THR A O 1
ATOM 1494 N N . THR A 1 187 ? -9.773 -0.609 37.642 1.00 53.25 187 THR A N 1
ATOM 1495 C CA . THR A 1 187 ? -9.218 -1.608 36.710 1.00 53.25 187 THR A CA 1
ATOM 1496 C C . THR A 1 187 ? -10.159 -1.880 35.534 1.00 53.25 187 THR A C 1
ATOM 1498 O O . THR A 1 187 ? -9.701 -1.964 34.394 1.00 53.25 187 THR A O 1
ATOM 1501 N N . GLY A 1 188 ? -11.473 -1.927 35.773 1.00 49.62 188 GLY A N 1
ATOM 1502 C CA . GLY A 1 188 ? -12.501 -2.107 34.745 1.00 49.62 188 GLY A CA 1
ATOM 1503 C C . GLY A 1 188 ? -12.623 -0.917 33.790 1.00 49.62 188 GLY A C 1
ATOM 1504 O O . GLY A 1 188 ? -12.880 -1.114 32.608 1.00 49.62 188 GLY A O 1
ATOM 1505 N N . ALA A 1 189 ? -12.349 0.311 34.248 1.00 49.44 189 ALA A N 1
ATOM 1506 C CA . ALA A 1 189 ? -12.290 1.489 33.376 1.00 49.44 189 ALA A CA 1
ATOM 1507 C C . ALA A 1 189 ? -10.928 1.658 32.672 1.00 49.44 189 ALA A C 1
ATOM 1509 O O . ALA A 1 189 ? -10.856 2.223 31.575 1.00 49.44 189 ALA A O 1
ATOM 1510 N N . MET A 1 190 ? -9.834 1.179 33.278 1.00 51.53 190 MET A N 1
ATOM 1511 C CA . MET A 1 190 ? -8.494 1.288 32.697 1.00 51.53 190 MET A CA 1
ATOM 1512 C C . MET A 1 190 ? -8.183 0.196 31.677 1.00 51.53 190 MET A C 1
ATOM 1514 O O . MET A 1 190 ? -7.531 0.503 30.685 1.00 51.53 190 MET A O 1
ATOM 1518 N N . GLN A 1 191 ? -8.647 -1.043 31.842 1.00 53.66 191 GLN A N 1
ATOM 1519 C CA . GLN A 1 191 ? -8.301 -2.121 30.908 1.00 53.66 191 GLN A CA 1
ATOM 1520 C C . GLN A 1 191 ? -8.851 -1.931 29.486 1.00 53.66 191 GLN A C 1
ATOM 1522 O O . GLN A 1 191 ? -8.057 -2.056 28.556 1.00 53.66 191 GLN A O 1
ATOM 1527 N N . PRO A 1 192 ? -10.116 -1.525 29.260 1.00 50.91 192 PRO A N 1
ATOM 1528 C CA . PRO A 1 192 ? -10.611 -1.238 27.914 1.00 50.91 192 PRO A CA 1
ATOM 1529 C C . PRO A 1 192 ? -9.879 -0.052 27.289 1.00 50.91 192 PRO A C 1
ATOM 1531 O O . PRO A 1 192 ? -9.566 -0.076 26.103 1.00 50.91 192 PRO A O 1
ATOM 1534 N N . ARG A 1 193 ? -9.531 0.964 28.093 1.00 50.72 193 ARG A N 1
ATOM 1535 C CA . ARG A 1 193 ? -8.781 2.143 27.638 1.00 50.72 193 ARG A CA 1
ATOM 1536 C C . ARG A 1 193 ? -7.322 1.828 27.325 1.00 50.72 193 ARG A C 1
ATOM 1538 O O . ARG A 1 193 ? -6.815 2.323 26.330 1.00 50.72 193 ARG A O 1
ATOM 1545 N N . ILE A 1 194 ? -6.649 1.003 28.124 1.00 53.91 194 ILE A N 1
ATOM 1546 C CA . ILE A 1 194 ? -5.272 0.553 27.882 1.00 53.91 194 ILE A CA 1
ATOM 1547 C C . ILE A 1 194 ? -5.239 -0.425 26.707 1.00 53.91 194 ILE A C 1
ATOM 1549 O O . ILE A 1 194 ? -4.316 -0.355 25.905 1.00 53.91 194 ILE A O 1
ATOM 1553 N N . PHE A 1 195 ? -6.248 -1.284 26.555 1.00 47.03 195 PHE A N 1
ATOM 1554 C CA . PHE A 1 195 ? -6.378 -2.202 25.426 1.00 47.03 195 PHE A CA 1
ATOM 1555 C C . PHE A 1 195 ? -6.680 -1.444 24.127 1.00 47.03 195 PHE A C 1
ATOM 1557 O O . PHE A 1 195 ? -5.963 -1.609 23.147 1.00 47.03 195 PHE A O 1
ATOM 1564 N N . HIS A 1 196 ? -7.643 -0.517 24.121 1.00 47.38 196 HIS A N 1
ATOM 1565 C CA . HIS A 1 196 ? -7.867 0.362 22.970 1.00 47.38 196 HIS A CA 1
ATOM 1566 C C . HIS A 1 196 ? -6.621 1.204 22.679 1.00 47.38 196 HIS A C 1
ATOM 1568 O O . HIS A 1 196 ? -6.169 1.241 21.541 1.00 47.38 196 HIS A O 1
ATOM 1574 N N . ARG A 1 197 ? -5.973 1.798 23.683 1.00 44.16 197 ARG A N 1
ATOM 1575 C CA . ARG A 1 197 ? -4.759 2.601 23.475 1.00 44.16 197 ARG A CA 1
ATOM 1576 C C . ARG A 1 197 ? -3.549 1.781 23.014 1.00 44.16 197 ARG A C 1
ATOM 1578 O O . ARG A 1 197 ? -2.731 2.295 22.267 1.00 44.16 197 ARG A O 1
ATOM 1585 N N . LYS A 1 198 ? -3.399 0.522 23.430 1.00 46.06 198 LYS A N 1
ATOM 1586 C CA . LYS A 1 198 ? -2.292 -0.334 22.970 1.00 46.06 198 LYS A CA 1
ATOM 1587 C C . LYS A 1 198 ? -2.554 -0.938 21.596 1.00 46.06 198 LYS A C 1
ATOM 1589 O O . LYS A 1 198 ? -1.620 -1.010 20.811 1.00 46.06 198 LYS A O 1
ATOM 1594 N N . TYR A 1 199 ? -3.789 -1.322 21.280 1.00 42.22 199 TYR A N 1
ATOM 1595 C CA . TYR A 1 199 ? -4.073 -2.094 20.065 1.00 42.22 199 TYR A CA 1
ATOM 1596 C C . TYR A 1 199 ? -4.733 -1.286 18.942 1.00 42.22 199 TYR A C 1
ATOM 1598 O O . TYR A 1 199 ? -4.488 -1.581 17.783 1.00 42.22 199 TYR A O 1
ATOM 1606 N N . THR A 1 200 ? -5.477 -0.211 19.230 1.00 40.38 200 THR A N 1
ATOM 1607 C CA . THR A 1 200 ? -5.997 0.682 18.167 1.00 40.38 200 THR A CA 1
ATOM 1608 C C . THR A 1 200 ? -5.032 1.811 17.812 1.00 40.38 200 THR A C 1
ATOM 1610 O O . THR A 1 200 ? -5.067 2.323 16.697 1.00 40.38 200 THR A O 1
ATOM 1613 N N . THR A 1 201 ? -4.141 2.201 18.730 1.00 39.38 201 THR A N 1
ATOM 1614 C CA . THR A 1 201 ? -3.191 3.304 18.507 1.00 39.38 201 THR A CA 1
ATOM 1615 C C . THR A 1 201 ? -1.845 2.818 17.959 1.00 39.38 201 THR A C 1
ATOM 1617 O O . THR A 1 201 ? -1.185 3.572 17.256 1.00 39.38 201 THR A O 1
ATOM 1620 N N . SER A 1 202 ? -1.450 1.558 18.196 1.00 39.59 202 SER A N 1
ATOM 1621 C CA . SER A 1 202 ? -0.175 1.017 17.689 1.00 39.59 202 SER A CA 1
ATOM 1622 C C . SER A 1 202 ? -0.196 0.699 16.189 1.00 39.59 202 SER A C 1
ATOM 1624 O O . SER A 1 202 ? 0.836 0.834 15.542 1.00 39.59 202 SER A O 1
ATOM 1626 N N . GLU A 1 203 ? -1.344 0.324 15.614 1.00 41.84 203 GLU A N 1
ATOM 1627 C CA . GLU A 1 203 ? -1.461 0.101 14.162 1.00 41.84 203 GLU A CA 1
ATOM 1628 C C . GLU A 1 203 ? -1.843 1.372 13.392 1.00 41.84 203 GLU A C 1
ATOM 1630 O O . GLU A 1 203 ? -1.356 1.570 12.282 1.00 41.84 203 GLU A O 1
ATOM 1635 N N . ARG A 1 204 ? -2.621 2.293 13.987 1.00 41.47 204 ARG A N 1
ATOM 1636 C CA . ARG A 1 204 ? -2.891 3.604 13.363 1.00 41.47 204 ARG A CA 1
ATOM 1637 C C . ARG A 1 204 ? -1.704 4.563 13.397 1.00 41.47 204 ARG A C 1
ATOM 1639 O O . ARG A 1 204 ? -1.606 5.386 12.501 1.00 41.47 204 ARG A O 1
ATOM 1646 N N . ASN A 1 205 ? -0.796 4.465 14.370 1.00 40.00 205 ASN A N 1
ATOM 1647 C CA . ASN A 1 205 ? 0.398 5.324 14.417 1.00 40.00 205 ASN A CA 1
ATOM 1648 C C . ASN A 1 205 ? 1.564 4.808 13.561 1.00 40.00 205 ASN A C 1
ATOM 1650 O O . ASN A 1 205 ? 2.580 5.485 13.461 1.00 40.00 205 ASN A O 1
ATOM 1654 N N . ALA A 1 206 ? 1.406 3.653 12.907 1.00 46.72 206 ALA A N 1
ATOM 1655 C CA . ALA A 1 206 ? 2.161 3.327 11.702 1.00 46.72 206 ALA A CA 1
ATOM 1656 C C . ALA A 1 206 ? 1.472 3.907 10.452 1.00 46.72 206 ALA A C 1
ATOM 1658 O O . ALA A 1 206 ? 1.650 3.388 9.352 1.00 46.72 206 ALA A O 1
ATOM 1659 N N . GLN A 1 207 ? 0.661 4.966 10.609 1.00 49.47 207 GLN A N 1
ATOM 1660 C CA . GLN A 1 207 ? 0.452 5.927 9.539 1.00 49.47 207 GLN A CA 1
ATOM 1661 C C . GLN A 1 207 ? 1.845 6.325 9.071 1.00 49.47 207 GLN A C 1
ATOM 1663 O O . GLN A 1 207 ? 2.571 7.028 9.777 1.00 49.47 207 GLN A O 1
ATOM 1668 N N . SER A 1 208 ? 2.210 5.802 7.896 1.00 50.28 208 SER A N 1
ATOM 1669 C CA . SER A 1 208 ? 3.157 6.433 6.992 1.00 50.28 208 SER A CA 1
ATOM 1670 C C . SER A 1 208 ? 3.031 7.934 7.217 1.00 50.28 208 SER A C 1
ATOM 1672 O O . SER A 1 208 ? 1.920 8.476 7.224 1.00 50.28 208 SER A O 1
ATOM 1674 N N . SER A 1 209 ? 4.149 8.570 7.545 1.00 52.03 209 SER A N 1
ATOM 1675 C CA . SER A 1 209 ? 4.285 10.014 7.587 1.00 52.03 209 SER A CA 1
ATOM 1676 C C . SER A 1 209 ? 4.025 10.527 6.179 1.00 52.03 209 SER A C 1
ATOM 1678 O O . SER A 1 209 ? 4.975 10.865 5.485 1.00 52.03 209 SER A O 1
ATOM 1680 N N . PHE A 1 210 ? 2.760 10.493 5.753 1.00 59.66 210 PHE A N 1
ATOM 1681 C CA . PHE A 1 210 ? 2.276 10.923 4.461 1.00 59.66 210 PHE A CA 1
ATOM 1682 C C . PHE A 1 210 ? 2.595 12.393 4.394 1.00 59.66 210 PHE A C 1
ATOM 1684 O O . PHE A 1 210 ? 1.897 13.218 4.978 1.00 59.66 210 PHE A O 1
ATOM 1691 N N . LEU A 1 211 ? 3.778 12.607 3.828 1.00 56.34 211 LEU A N 1
ATOM 1692 C CA . LEU A 1 211 ? 4.448 13.824 3.451 1.00 56.34 211 LEU A CA 1
ATOM 1693 C C . LEU A 1 211 ? 3.820 15.016 4.132 1.00 56.34 211 LEU A C 1
ATOM 1695 O O . LEU A 1 211 ? 2.811 15.539 3.661 1.00 56.34 211 LEU A O 1
ATOM 1699 N N . LYS A 1 212 ? 4.408 15.394 5.276 1.00 65.38 212 LYS A N 1
ATOM 1700 C CA . LYS A 1 212 ? 4.079 16.646 5.958 1.00 65.38 212 LYS A CA 1
ATOM 1701 C C . LYS A 1 212 ? 3.887 17.700 4.875 1.00 65.38 212 LYS A C 1
ATOM 1703 O O . LYS A 1 212 ? 4.832 17.974 4.134 1.00 65.38 212 LYS A O 1
ATOM 1708 N N . GLU A 1 213 ? 2.655 18.185 4.737 1.00 58.62 213 GLU A N 1
ATOM 1709 C CA . GLU A 1 213 ? 2.286 19.078 3.642 1.00 58.62 213 GLU A CA 1
ATOM 1710 C C . GLU A 1 213 ? 3.324 20.202 3.542 1.00 58.62 213 GLU A C 1
ATOM 1712 O O . GLU A 1 213 ? 3.518 20.964 4.490 1.00 58.62 213 GLU A O 1
ATOM 1717 N N . GLY A 1 214 ? 4.033 20.258 2.411 1.00 65.56 214 GLY A N 1
ATOM 1718 C CA . GLY A 1 214 ? 5.034 21.288 2.121 1.00 65.56 214 GLY A CA 1
ATOM 1719 C C . GLY A 1 214 ? 6.499 20.840 2.095 1.00 65.56 214 GLY A C 1
ATOM 1720 O O . GLY A 1 214 ? 7.322 21.597 1.584 1.00 65.56 214 GLY A O 1
ATOM 1721 N N . GLU A 1 215 ? 6.855 19.639 2.564 1.00 80.94 215 GLU A N 1
ATOM 1722 C CA . GLU A 1 215 ? 8.225 19.113 2.428 1.00 80.94 215 GLU A CA 1
ATOM 1723 C C . GLU A 1 215 ? 8.343 18.165 1.224 1.00 80.94 215 GLU A C 1
ATOM 1725 O O . GLU A 1 215 ? 7.550 17.240 1.058 1.00 80.94 215 GLU A O 1
ATOM 1730 N N . ILE A 1 216 ? 9.348 18.391 0.370 1.00 83.75 216 ILE A N 1
ATOM 1731 C CA . ILE A 1 216 ? 9.607 17.537 -0.796 1.00 83.75 216 ILE A CA 1
ATOM 1732 C C . ILE A 1 216 ? 10.396 16.311 -0.325 1.00 83.75 216 ILE A C 1
ATOM 1734 O O . ILE A 1 216 ? 11.510 16.478 0.184 1.00 83.75 216 ILE A O 1
ATOM 1738 N N . PRO A 1 217 ? 9.859 15.086 -0.474 1.00 88.69 217 PRO A N 1
ATOM 1739 C CA . PRO A 1 217 ? 10.522 13.901 0.041 1.00 88.69 217 PRO A CA 1
ATOM 1740 C C . PRO A 1 217 ? 11.828 13.593 -0.679 1.00 88.69 217 PRO A C 1
ATOM 1742 O O . PRO A 1 217 ? 12.025 13.863 -1.870 1.00 88.69 217 PRO A O 1
ATOM 1745 N N . SER A 1 218 ? 12.718 12.943 0.062 1.00 91.00 218 SER A N 1
ATOM 1746 C CA . SER A 1 218 ? 13.867 12.247 -0.503 1.00 91.00 218 SER A CA 1
ATOM 1747 C C . SER A 1 218 ? 13.425 10.996 -1.272 1.00 91.00 218 SER A C 1
ATOM 1749 O O . SER A 1 218 ? 12.396 10.390 -0.974 1.00 91.00 218 SER A O 1
ATOM 1751 N N . ILE A 1 219 ? 14.244 10.548 -2.229 1.00 91.94 219 ILE A N 1
ATOM 1752 C CA . ILE A 1 219 ? 13.979 9.297 -2.964 1.00 91.94 219 ILE A CA 1
ATOM 1753 C C . ILE A 1 219 ? 13.895 8.089 -2.024 1.00 91.94 219 ILE A C 1
ATOM 1755 O O . ILE A 1 219 ? 13.115 7.172 -2.263 1.00 91.94 219 ILE A O 1
ATOM 1759 N N . GLN A 1 220 ? 14.661 8.096 -0.932 1.00 91.25 220 GLN A N 1
ATOM 1760 C CA . GLN A 1 220 ? 14.619 7.024 0.057 1.00 91.25 220 GLN A CA 1
ATOM 1761 C C . GLN A 1 220 ? 13.265 6.966 0.781 1.00 91.25 220 GLN A C 1
ATOM 1763 O O . GLN A 1 220 ? 12.726 5.877 0.955 1.00 91.25 220 GLN A O 1
ATOM 1768 N N . GLN A 1 221 ? 12.677 8.119 1.115 1.00 91.69 221 GLN A N 1
ATOM 1769 C CA . GLN A 1 221 ? 11.320 8.179 1.671 1.00 91.69 221 GLN A CA 1
ATOM 1770 C C . GLN A 1 221 ? 10.284 7.676 0.660 1.00 91.69 221 GLN A C 1
ATOM 1772 O O . GLN A 1 221 ? 9.457 6.842 1.010 1.00 91.69 221 GLN A O 1
ATOM 1777 N N . LEU A 1 222 ? 10.388 8.082 -0.613 1.00 93.62 222 LEU A N 1
ATOM 1778 C CA . LEU A 1 222 ? 9.500 7.572 -1.666 1.00 93.62 222 LEU A CA 1
ATOM 1779 C C . LEU A 1 222 ? 9.604 6.044 -1.826 1.00 93.62 222 LEU A C 1
ATOM 1781 O O . LEU A 1 222 ? 8.585 5.395 -2.052 1.00 93.62 222 LEU A O 1
ATOM 1785 N N . ARG A 1 223 ? 10.800 5.452 -1.679 1.00 93.69 223 ARG A N 1
ATOM 1786 C CA . ARG A 1 223 ? 10.991 3.986 -1.681 1.00 93.69 223 ARG A CA 1
ATOM 1787 C C . ARG A 1 223 ? 10.346 3.310 -0.479 1.00 93.69 223 ARG A C 1
ATOM 1789 O O . ARG A 1 223 ? 9.726 2.261 -0.622 1.00 93.69 223 ARG A O 1
ATOM 1796 N N . GLU A 1 224 ? 10.498 3.881 0.710 1.00 91.12 224 GLU A N 1
ATOM 1797 C CA . GLU A 1 224 ? 9.874 3.347 1.924 1.00 91.12 224 GLU A CA 1
ATOM 1798 C C . GLU A 1 224 ? 8.345 3.357 1.808 1.00 91.12 224 GLU A C 1
ATOM 1800 O O . GLU A 1 224 ? 7.691 2.384 2.188 1.00 91.12 224 GLU A O 1
ATOM 1805 N N . GLU A 1 225 ? 7.792 4.398 1.187 1.00 90.94 225 GLU A N 1
ATOM 1806 C CA . GLU A 1 225 ? 6.360 4.540 0.931 1.00 90.94 225 GLU A CA 1
ATOM 1807 C C . GLU A 1 225 ? 5.808 3.511 -0.063 1.00 90.94 225 GLU A C 1
ATOM 1809 O O . GLU A 1 225 ? 4.663 3.090 0.104 1.00 90.94 225 GLU A O 1
ATOM 1814 N N . ILE A 1 226 ? 6.601 3.012 -1.022 1.00 94.69 226 ILE A N 1
ATOM 1815 C CA . ILE A 1 226 ? 6.173 1.908 -1.905 1.00 94.69 226 ILE A CA 1
ATOM 1816 C C . ILE A 1 226 ? 5.728 0.708 -1.058 1.00 94.69 226 ILE A C 1
ATOM 1818 O O . ILE A 1 226 ? 4.637 0.176 -1.255 1.00 94.69 226 ILE A O 1
ATOM 1822 N N . ASN A 1 227 ? 6.500 0.328 -0.037 1.00 89.88 227 ASN A N 1
ATOM 1823 C CA . ASN A 1 227 ? 6.128 -0.794 0.834 1.00 89.88 227 ASN A CA 1
ATOM 1824 C C . ASN A 1 227 ? 4.810 -0.551 1.581 1.00 89.88 227 ASN A C 1
ATOM 1826 O O . ASN A 1 227 ? 4.093 -1.497 1.907 1.00 89.88 227 ASN A O 1
ATOM 1830 N N . PHE A 1 228 ? 4.490 0.711 1.868 1.00 88.50 228 PHE A N 1
ATOM 1831 C CA . PHE A 1 228 ? 3.232 1.071 2.502 1.00 88.50 228 PHE A CA 1
ATOM 1832 C C . PHE A 1 228 ? 2.058 0.978 1.523 1.00 88.50 228 PHE A C 1
ATOM 1834 O O . PHE A 1 228 ? 1.024 0.411 1.886 1.00 88.50 228 PHE A O 1
ATOM 1841 N N . LEU A 1 229 ? 2.219 1.503 0.302 1.00 92.19 229 LEU A N 1
ATOM 1842 C CA . LEU A 1 229 ? 1.200 1.485 -0.754 1.00 92.19 229 LEU A CA 1
ATOM 1843 C C . LEU A 1 229 ? 0.799 0.058 -1.138 1.00 92.19 229 LEU A C 1
ATOM 1845 O O . LEU A 1 229 ? -0.378 -0.224 -1.342 1.00 92.19 229 LEU A O 1
ATOM 1849 N N . PHE A 1 230 ? 1.764 -0.855 -1.176 1.00 92.81 230 PHE A N 1
ATOM 1850 C CA . PHE A 1 230 ? 1.530 -2.246 -1.564 1.00 92.81 230 PHE A CA 1
ATOM 1851 C C . PHE A 1 230 ? 1.313 -3.188 -0.373 1.00 92.81 230 PHE A C 1
ATOM 1853 O O . PHE A 1 230 ? 1.330 -4.410 -0.511 1.00 92.81 230 PHE A O 1
ATOM 1860 N N . ARG A 1 231 ? 1.080 -2.641 0.827 1.00 88.19 231 ARG A N 1
ATOM 1861 C CA . ARG A 1 231 ? 0.727 -3.457 1.990 1.00 88.19 231 ARG A CA 1
ATOM 1862 C C . ARG A 1 231 ? -0.674 -4.058 1.806 1.00 88.19 231 ARG A C 1
ATOM 1864 O O . ARG A 1 231 ? -1.584 -3.302 1.448 1.00 88.19 231 ARG A O 1
ATOM 1871 N N . PRO A 1 232 ? -0.878 -5.350 2.145 1.00 82.06 232 PRO A N 1
ATOM 1872 C CA . PRO A 1 232 ? -2.195 -5.975 2.123 1.00 82.06 232 PRO A CA 1
ATOM 1873 C C . PRO A 1 232 ? -3.236 -5.122 2.840 1.00 82.06 232 PRO A C 1
ATOM 1875 O O . PRO A 1 232 ? -3.027 -4.718 3.990 1.00 82.06 232 PRO A O 1
ATOM 1878 N N . LEU A 1 233 ? -4.340 -4.841 2.149 1.00 73.69 233 LEU A N 1
ATOM 1879 C CA . LEU A 1 233 ? -5.473 -4.133 2.731 1.00 73.69 233 LEU A CA 1
ATOM 1880 C C . LEU A 1 233 ? -6.042 -5.002 3.855 1.00 73.69 233 LEU A C 1
ATOM 1882 O O . LEU A 1 233 ? -6.372 -6.175 3.642 1.00 73.69 233 LEU A O 1
ATOM 1886 N N . LEU A 1 234 ? -6.128 -4.454 5.071 1.00 63.47 234 LEU A N 1
ATOM 1887 C CA . LEU A 1 234 ? -6.716 -5.172 6.198 1.00 63.47 234 LEU A CA 1
ATOM 1888 C C . LEU A 1 234 ? -8.217 -5.274 5.943 1.00 63.47 234 LEU A C 1
ATOM 1890 O O . LEU A 1 234 ? -9.003 -4.397 6.298 1.00 63.47 234 LEU A O 1
ATOM 1894 N N . THR A 1 235 ? -8.618 -6.377 5.320 1.00 54.72 235 THR A N 1
ATOM 1895 C CA . THR A 1 235 ? -10.011 -6.739 5.084 1.00 54.72 235 THR A CA 1
ATOM 1896 C C . THR A 1 235 ? -10.649 -7.128 6.415 1.00 54.72 235 THR A C 1
ATOM 1898 O O . THR A 1 235 ? -10.870 -8.297 6.726 1.00 54.72 235 THR A O 1
ATOM 1901 N N . ILE A 1 236 ? -10.964 -6.131 7.246 1.00 49.72 236 ILE A N 1
ATOM 1902 C CA . ILE A 1 236 ? -11.877 -6.343 8.365 1.00 49.72 236 ILE A CA 1
ATOM 1903 C C . ILE A 1 236 ? -13.228 -6.666 7.731 1.00 49.72 236 ILE A C 1
ATOM 1905 O O . ILE A 1 236 ? -13.865 -5.829 7.090 1.00 49.72 236 ILE A O 1
ATOM 1909 N N . ARG A 1 237 ? -13.618 -7.934 7.866 1.00 43.88 237 ARG A N 1
ATOM 1910 C CA . ARG A 1 237 ? -14.797 -8.581 7.279 1.00 43.88 237 ARG A CA 1
ATOM 1911 C C . ARG A 1 237 ? -16.100 -8.078 7.919 1.00 43.88 237 ARG A C 1
ATOM 1913 O O . ARG A 1 237 ? -16.916 -8.862 8.382 1.00 43.88 237 ARG A O 1
ATOM 1920 N N . THR A 1 238 ? -16.299 -6.768 7.967 1.00 45.31 238 THR A N 1
ATOM 1921 C CA . THR A 1 238 ? -17.553 -6.112 8.351 1.00 45.31 238 THR A CA 1
ATOM 1922 C C . THR A 1 238 ? -18.021 -5.246 7.191 1.00 45.31 238 THR A C 1
ATOM 1924 O O . THR A 1 238 ? -17.905 -4.029 7.236 1.00 45.31 238 THR A O 1
ATOM 1927 N N . GLY A 1 239 ? -18.489 -5.897 6.120 1.00 43.53 239 GLY A N 1
ATOM 1928 C CA . GLY A 1 239 ? -19.403 -5.351 5.101 1.00 43.53 239 GLY A CA 1
ATOM 1929 C C . GLY A 1 239 ? -18.958 -4.161 4.236 1.00 43.53 239 GLY A C 1
ATOM 1930 O O . GLY A 1 239 ? -19.593 -3.914 3.221 1.00 43.53 239 GLY A O 1
ATOM 1931 N N . ASN A 1 240 ? -17.873 -3.460 4.572 1.00 44.53 240 ASN A N 1
ATOM 1932 C CA . ASN A 1 240 ? -17.463 -2.201 3.943 1.00 44.53 240 ASN A CA 1
ATOM 1933 C C . ASN A 1 240 ? -16.037 -2.284 3.373 1.00 44.53 240 ASN A C 1
ATOM 1935 O O . ASN A 1 240 ? -15.184 -1.451 3.678 1.00 44.53 240 ASN A O 1
ATOM 1939 N N . THR A 1 241 ? -15.771 -3.262 2.504 1.00 51.06 241 THR A N 1
ATOM 1940 C CA . THR A 1 241 ? -14.506 -3.370 1.741 1.00 51.06 241 THR A CA 1
ATOM 1941 C C . THR A 1 241 ? -14.213 -2.142 0.862 1.00 51.06 241 THR A C 1
ATOM 1943 O O . THR A 1 241 ? -13.077 -1.925 0.454 1.00 51.06 241 THR A O 1
ATOM 1946 N N . CYS A 1 242 ? -15.211 -1.285 0.625 1.00 49.22 242 CYS A N 1
ATOM 1947 C CA . CYS A 1 242 ? -15.091 -0.029 -0.120 1.00 49.22 242 CYS A CA 1
ATOM 1948 C C . CYS A 1 242 ? -14.212 1.031 0.581 1.00 49.22 242 CYS A C 1
ATOM 1950 O O . CYS A 1 242 ? -13.633 1.889 -0.086 1.00 49.22 242 CYS A O 1
ATOM 1952 N N . LEU A 1 243 ? -14.076 0.980 1.913 1.00 51.72 243 LEU A N 1
ATOM 1953 C CA . LEU A 1 243 ? -13.413 2.054 2.664 1.00 51.72 243 LEU A CA 1
ATOM 1954 C C . LEU A 1 243 ? -11.878 2.080 2.529 1.00 51.72 243 LEU A C 1
ATOM 1956 O O . LEU A 1 243 ? -11.287 3.104 2.868 1.00 51.72 243 LEU A O 1
ATOM 1960 N N . ASP A 1 244 ? -11.238 1.034 1.993 1.00 73.75 244 ASP A N 1
ATOM 1961 C CA . ASP A 1 244 ? -9.766 0.958 1.919 1.00 73.75 244 ASP A CA 1
ATOM 1962 C C . ASP A 1 244 ? -9.198 1.253 0.510 1.00 73.75 244 ASP A C 1
ATOM 1964 O O . ASP A 1 244 ? -8.227 1.991 0.367 1.00 73.75 244 ASP A O 1
ATOM 1968 N N . ILE A 1 245 ? -9.864 0.819 -0.571 1.00 84.69 245 ILE A N 1
ATOM 1969 C CA . ILE A 1 245 ? -9.378 1.037 -1.955 1.00 84.69 245 ILE A CA 1
ATOM 1970 C C . ILE A 1 245 ? -9.308 2.529 -2.310 1.00 84.69 245 ILE A C 1
ATOM 1972 O O . ILE A 1 245 ? -8.323 2.992 -2.884 1.00 84.69 245 ILE A O 1
ATOM 1976 N N . GLN A 1 246 ? -10.334 3.314 -1.960 1.00 86.19 246 GLN A N 1
ATOM 1977 C CA . GLN A 1 246 ? -10.315 4.763 -2.203 1.00 86.19 246 GLN A CA 1
ATOM 1978 C C . GLN A 1 246 ? -9.275 5.482 -1.335 1.00 86.19 246 GLN A C 1
ATOM 1980 O O . GLN A 1 246 ? -8.696 6.480 -1.766 1.00 86.19 246 GLN A O 1
ATOM 1985 N N . GLY A 1 247 ? -9.042 4.987 -0.114 1.00 87.06 247 GLY A N 1
ATOM 1986 C CA . GLY A 1 247 ? -7.947 5.442 0.740 1.00 87.06 247 GLY A CA 1
ATOM 1987 C C . GLY A 1 247 ? -6.618 5.252 0.024 1.00 87.06 247 GLY A C 1
ATOM 1988 O O . GLY A 1 247 ? -5.920 6.230 -0.236 1.00 87.06 247 GLY A O 1
ATOM 1989 N N . ARG A 1 248 ? -6.364 4.025 -0.432 1.00 89.88 248 ARG A N 1
ATOM 1990 C CA . ARG A 1 248 ? -5.148 3.673 -1.155 1.00 89.88 248 ARG A CA 1
ATOM 1991 C C . ARG A 1 248 ? -4.953 4.473 -2.440 1.00 89.88 248 ARG A C 1
ATOM 1993 O O . ARG A 1 248 ? -3.866 4.978 -2.686 1.00 89.88 248 ARG A O 1
ATOM 2000 N N . GLN A 1 249 ? -6.007 4.669 -3.230 1.00 92.75 249 GLN A N 1
ATOM 2001 C CA . GLN A 1 249 ? -5.949 5.511 -4.431 1.00 92.75 249 GLN A CA 1
ATOM 2002 C C . GLN A 1 249 ? -5.497 6.943 -4.114 1.00 92.75 249 GLN A C 1
ATOM 2004 O O . GLN A 1 249 ? -4.713 7.511 -4.869 1.00 92.75 249 GLN A O 1
ATOM 2009 N N . ARG A 1 250 ? -5.975 7.539 -3.011 1.00 91.00 250 ARG A N 1
ATOM 2010 C CA . ARG A 1 250 ? -5.543 8.886 -2.593 1.00 91.00 250 ARG A CA 1
ATOM 2011 C C . ARG A 1 250 ? -4.071 8.910 -2.199 1.00 91.00 250 ARG A C 1
ATOM 2013 O O . ARG A 1 250 ? -3.370 9.846 -2.558 1.00 91.00 250 ARG A O 1
ATOM 2020 N N . GLU A 1 251 ? -3.605 7.885 -1.503 1.00 90.94 251 GLU A N 1
ATOM 2021 C CA . GLU A 1 251 ? -2.201 7.759 -1.108 1.00 90.94 251 GLU A CA 1
ATOM 2022 C C . GLU A 1 251 ? -1.277 7.609 -2.319 1.00 90.94 251 GLU A C 1
ATOM 2024 O O . GLU A 1 251 ? -0.232 8.250 -2.376 1.00 90.94 251 GLU A O 1
ATOM 2029 N N . VAL A 1 252 ? -1.697 6.842 -3.329 1.00 94.62 252 VAL A N 1
ATOM 2030 C CA . VAL A 1 252 ? -0.980 6.738 -4.608 1.00 94.62 252 VAL A CA 1
ATOM 2031 C C . VAL A 1 252 ? -0.906 8.100 -5.288 1.00 94.62 252 VAL A C 1
ATOM 2033 O O . VAL A 1 252 ? 0.161 8.494 -5.742 1.00 94.62 252 VAL A O 1
ATOM 2036 N N . VAL A 1 253 ? -2.008 8.858 -5.317 1.00 94.44 253 VAL A N 1
ATOM 2037 C CA . VAL A 1 253 ? -2.011 10.215 -5.887 1.00 94.44 253 VAL A CA 1
ATOM 2038 C C . VAL A 1 253 ? -1.007 11.122 -5.173 1.00 94.44 253 VAL A C 1
ATOM 2040 O O . VAL A 1 253 ? -0.268 11.848 -5.835 1.00 94.44 253 VAL A O 1
ATOM 2043 N N . ILE A 1 254 ? -0.951 11.066 -3.841 1.00 92.31 254 ILE A N 1
ATOM 2044 C CA . ILE A 1 254 ? 0.021 11.828 -3.046 1.00 92.31 254 ILE A CA 1
ATOM 2045 C C . ILE A 1 254 ? 1.447 11.422 -3.429 1.00 92.31 254 ILE A C 1
ATOM 2047 O O . ILE A 1 254 ? 2.238 12.285 -3.795 1.00 92.31 254 ILE A O 1
ATOM 2051 N N . TRP A 1 255 ? 1.748 10.122 -3.435 1.00 94.88 255 TRP A N 1
ATOM 2052 C CA . TRP A 1 255 ? 3.072 9.606 -3.786 1.00 94.88 255 TRP A CA 1
ATOM 2053 C C . TRP A 1 255 ? 3.520 10.044 -5.190 1.00 94.88 255 TRP A C 1
ATOM 2055 O O . TRP A 1 255 ? 4.642 10.523 -5.361 1.00 94.88 255 TRP A O 1
ATOM 2065 N N . VAL A 1 256 ? 2.629 9.965 -6.187 1.00 96.38 256 VAL A N 1
ATOM 2066 C CA . VAL A 1 256 ? 2.918 10.392 -7.568 1.00 96.38 256 VAL A CA 1
ATOM 2067 C C . VAL A 1 256 ? 3.194 11.895 -7.642 1.00 96.38 256 VAL A C 1
ATOM 2069 O O . VAL A 1 256 ? 4.189 12.300 -8.241 1.00 96.38 256 VAL A O 1
ATOM 2072 N N . ASN A 1 257 ? 2.368 12.725 -6.999 1.00 94.56 257 ASN A N 1
ATOM 2073 C CA . ASN A 1 257 ? 2.574 14.177 -6.969 1.00 94.56 257 ASN A CA 1
ATOM 2074 C C . ASN A 1 257 ? 3.901 14.553 -6.299 1.00 94.56 257 ASN A C 1
ATOM 2076 O O . ASN A 1 257 ? 4.550 15.531 -6.669 1.00 94.56 257 ASN A O 1
ATOM 2080 N N . SER A 1 258 ? 4.323 13.777 -5.310 1.00 93.88 258 SER A N 1
ATOM 2081 C CA . SER A 1 258 ? 5.559 14.029 -4.583 1.00 93.88 258 SER A CA 1
ATOM 2082 C C . SER A 1 258 ? 6.800 13.573 -5.333 1.00 93.88 258 SER A C 1
ATOM 2084 O O . SER A 1 258 ? 7.820 14.263 -5.281 1.00 93.88 258 SER A O 1
ATOM 2086 N N . LEU A 1 259 ? 6.703 12.484 -6.100 1.00 95.06 259 LEU A N 1
ATOM 2087 C CA . LEU A 1 259 ? 7.705 12.154 -7.108 1.00 95.06 259 LEU A CA 1
ATOM 2088 C C . LEU A 1 259 ? 7.810 13.276 -8.150 1.00 95.06 259 LEU A C 1
ATOM 2090 O O . LEU A 1 259 ? 8.918 13.709 -8.457 1.00 95.06 259 LEU A O 1
ATOM 2094 N N . ASP A 1 260 ? 6.682 13.794 -8.642 1.00 95.50 260 ASP A N 1
ATOM 2095 C CA . ASP A 1 260 ? 6.676 14.880 -9.627 1.00 95.50 260 ASP A CA 1
ATOM 2096 C C . ASP A 1 260 ? 7.362 16.150 -9.098 1.00 95.50 260 ASP A C 1
ATOM 2098 O O . ASP A 1 260 ? 8.274 16.681 -9.736 1.00 95.50 260 ASP A O 1
ATOM 2102 N N . GLY A 1 261 ? 7.023 16.568 -7.874 1.00 93.00 261 GLY A N 1
ATOM 2103 C CA . GLY A 1 261 ? 7.675 17.698 -7.207 1.00 93.00 261 GLY A CA 1
ATOM 2104 C C . GLY A 1 261 ? 9.179 17.485 -6.991 1.00 93.00 261 GLY A C 1
ATOM 2105 O O . GLY A 1 261 ? 9.974 18.410 -7.176 1.00 93.00 261 GLY A O 1
ATOM 2106 N N . HIS A 1 262 ? 9.603 16.257 -6.670 1.00 91.62 262 HIS A N 1
ATOM 2107 C CA . HIS A 1 262 ? 11.024 15.916 -6.582 1.00 91.62 262 HIS A CA 1
ATOM 2108 C C . HIS A 1 262 ? 11.735 16.057 -7.940 1.00 91.62 262 HIS A C 1
ATOM 2110 O O . HIS A 1 262 ? 12.882 16.513 -8.004 1.00 91.62 262 HIS A O 1
ATOM 2116 N N . LEU A 1 263 ? 11.073 15.690 -9.041 1.00 93.12 263 LEU A N 1
ATOM 2117 C CA . LEU A 1 263 ? 11.619 15.842 -10.391 1.00 93.12 263 LEU A CA 1
ATOM 2118 C C . LEU A 1 263 ? 11.689 17.310 -10.824 1.00 93.12 263 LEU A C 1
ATOM 2120 O O . LEU A 1 263 ? 12.682 17.703 -11.440 1.00 93.12 263 LEU A O 1
ATOM 2124 N N . ASP A 1 264 ? 10.713 18.136 -10.451 1.00 92.94 264 ASP A N 1
ATOM 2125 C CA . ASP A 1 264 ? 10.726 19.575 -10.743 1.00 92.94 264 ASP A CA 1
ATOM 2126 C C . ASP A 1 264 ? 11.893 20.306 -10.078 1.00 92.94 264 ASP A C 1
ATOM 2128 O O . ASP A 1 264 ? 12.541 21.149 -10.712 1.00 92.94 264 ASP A O 1
ATOM 2132 N N . LEU A 1 265 ? 12.241 19.936 -8.841 1.00 89.69 265 LEU A N 1
ATOM 2133 C CA . LEU A 1 265 ? 13.451 20.453 -8.197 1.00 89.69 265 LEU A CA 1
ATOM 2134 C C . LEU A 1 265 ? 14.714 20.110 -8.988 1.00 89.69 265 LEU A C 1
ATOM 2136 O O . LEU A 1 265 ? 15.593 20.956 -9.149 1.00 89.69 265 LEU A O 1
ATOM 2140 N N . ARG A 1 266 ? 14.814 18.878 -9.498 1.00 87.94 266 ARG A N 1
ATOM 2141 C CA . ARG A 1 266 ? 15.986 18.424 -10.263 1.00 87.94 266 ARG A CA 1
ATOM 2142 C C . ARG A 1 266 ? 16.111 19.113 -11.612 1.00 87.94 266 ARG A C 1
ATOM 2144 O O . ARG A 1 266 ? 17.225 19.379 -12.052 1.00 87.94 266 ARG A O 1
ATOM 2151 N N . ILE A 1 267 ? 14.987 19.406 -12.261 1.00 88.50 267 ILE A N 1
ATOM 2152 C CA . ILE A 1 267 ? 14.969 20.193 -13.499 1.00 88.50 267 ILE A CA 1
ATOM 2153 C C . ILE A 1 267 ? 15.435 21.623 -13.212 1.00 88.50 267 ILE A C 1
ATOM 2155 O O . ILE A 1 267 ? 16.216 22.183 -13.980 1.00 88.50 267 ILE A O 1
ATOM 2159 N N . SER A 1 268 ? 14.985 22.193 -12.092 1.00 88.12 268 SER A N 1
ATOM 2160 C CA . SER A 1 268 ? 15.282 23.575 -11.706 1.00 88.12 268 SER A CA 1
ATOM 2161 C C . SER A 1 268 ? 16.723 23.776 -11.219 1.00 88.12 268 SER A C 1
ATOM 2163 O O . SER A 1 268 ? 17.254 24.878 -11.348 1.00 88.12 268 SER A O 1
ATOM 2165 N N . LEU A 1 269 ? 17.375 22.734 -10.684 1.00 84.06 269 LEU A N 1
ATOM 2166 C CA . LEU A 1 269 ? 18.773 22.759 -10.230 1.00 84.06 269 LEU A CA 1
ATOM 2167 C C . LEU A 1 269 ? 19.656 21.795 -11.058 1.00 84.06 269 LEU A C 1
ATOM 2169 O O . LEU A 1 269 ? 19.993 20.696 -10.597 1.00 84.06 269 LEU A O 1
ATOM 2173 N N . PRO A 1 270 ? 20.079 22.197 -12.273 1.00 67.56 270 PRO A N 1
ATOM 2174 C CA . PRO A 1 270 ? 20.963 21.392 -13.107 1.00 67.56 270 PRO A CA 1
ATOM 2175 C C . PRO A 1 270 ? 22.344 21.249 -12.450 1.00 67.56 270 PRO A C 1
ATOM 2177 O O . PRO A 1 270 ? 23.083 22.218 -12.303 1.00 67.56 270 PRO A O 1
ATOM 2180 N N . GLY A 1 271 ? 22.687 20.027 -12.041 1.00 68.06 271 GLY A N 1
ATOM 2181 C CA . GLY A 1 271 ? 23.939 19.706 -11.337 1.00 68.06 271 GLY A CA 1
ATOM 2182 C C . GLY A 1 271 ? 23.828 18.479 -10.427 1.00 68.06 271 GLY A C 1
ATOM 2183 O O . GLY A 1 271 ? 24.822 17.809 -10.168 1.00 68.06 271 GLY A O 1
ATOM 2184 N N . MET A 1 272 ? 22.605 18.116 -10.029 1.00 63.34 272 MET A N 1
ATOM 2185 C CA . MET A 1 272 ? 22.280 16.912 -9.250 1.00 63.34 272 MET A CA 1
ATOM 2186 C C . MET A 1 272 ? 22.274 15.629 -10.110 1.00 63.34 272 MET A C 1
ATOM 2188 O O . MET A 1 272 ? 21.299 14.873 -10.122 1.00 63.34 272 MET A O 1
ATOM 2192 N N . ALA A 1 273 ? 23.350 15.374 -10.862 1.00 60.06 273 ALA A N 1
ATOM 2193 C CA . ALA A 1 273 ? 23.503 14.138 -11.645 1.00 60.06 273 ALA A CA 1
ATOM 2194 C C . ALA A 1 273 ? 23.622 12.883 -10.754 1.00 60.06 273 ALA A C 1
ATOM 2196 O O . ALA A 1 273 ? 23.377 11.766 -11.205 1.00 60.06 273 ALA A O 1
ATOM 2197 N N . GLU A 1 274 ? 23.946 13.069 -9.474 1.00 63.12 274 GLU A N 1
ATOM 2198 C CA . GLU A 1 274 ? 24.257 12.015 -8.504 1.00 63.12 274 GLU A CA 1
ATOM 2199 C C . GLU A 1 274 ? 23.031 11.239 -7.989 1.00 63.12 274 GLU A C 1
ATOM 2201 O O . GLU A 1 274 ? 23.164 10.436 -7.082 1.00 63.12 274 GLU A O 1
ATOM 2206 N N . GLY A 1 275 ? 21.839 11.453 -8.562 1.00 75.31 275 GLY A N 1
ATOM 2207 C CA . GLY A 1 275 ? 20.603 10.821 -8.083 1.00 75.31 275 GLY A CA 1
ATOM 2208 C C . GLY A 1 275 ? 19.852 9.944 -9.095 1.00 75.31 275 GLY A C 1
ATOM 2209 O O . GLY A 1 275 ? 18.719 9.538 -8.841 1.00 75.31 275 GLY A O 1
ATOM 2210 N N . THR A 1 276 ? 20.422 9.722 -10.283 1.00 84.75 276 THR A N 1
ATOM 2211 C CA . THR A 1 276 ? 19.768 8.939 -11.345 1.00 84.75 276 THR A CA 1
ATOM 2212 C C . THR A 1 276 ? 19.684 7.457 -10.996 1.00 84.75 276 THR A C 1
ATOM 2214 O O . THR A 1 276 ? 18.736 6.783 -11.395 1.00 84.75 276 THR A O 1
ATOM 2217 N N . ARG A 1 277 ? 20.660 6.935 -10.246 1.00 90.94 277 ARG A N 1
ATOM 2218 C CA . ARG A 1 277 ? 20.673 5.530 -9.834 1.00 90.94 277 ARG A CA 1
ATOM 2219 C C . ARG A 1 277 ? 19.526 5.243 -8.871 1.00 90.94 277 ARG A C 1
ATOM 2221 O O . ARG A 1 277 ? 18.822 4.263 -9.040 1.00 90.94 277 ARG A O 1
ATOM 2228 N N . GLU A 1 278 ? 19.305 6.129 -7.918 1.00 92.75 278 GLU A N 1
ATOM 2229 C CA . GLU A 1 278 ? 18.271 6.054 -6.893 1.00 92.75 278 GLU A CA 1
ATOM 2230 C C . GLU A 1 278 ? 16.877 6.084 -7.520 1.00 92.75 278 GLU A C 1
ATOM 2232 O O . GLU A 1 278 ? 15.995 5.353 -7.084 1.00 92.75 278 GLU A O 1
ATOM 2237 N N . LEU A 1 279 ? 16.691 6.883 -8.576 1.00 94.00 279 LEU A N 1
ATOM 2238 C CA . LEU A 1 279 ? 15.459 6.903 -9.366 1.00 94.00 279 LEU A CA 1
ATOM 2239 C C . LEU A 1 279 ? 15.213 5.579 -10.103 1.00 94.00 279 LEU A C 1
ATOM 2241 O O . LEU A 1 279 ? 14.078 5.122 -10.179 1.00 94.00 279 LEU A O 1
ATOM 2245 N N . VAL A 1 280 ? 16.267 4.948 -10.628 1.00 95.25 280 VAL A N 1
ATOM 2246 C CA . VAL A 1 280 ? 16.163 3.620 -11.252 1.00 95.25 280 VAL A CA 1
ATOM 2247 C C . VAL A 1 280 ? 15.826 2.553 -10.209 1.00 95.25 280 VAL A C 1
ATOM 2249 O O . VAL A 1 280 ? 14.936 1.747 -10.443 1.00 95.25 280 VAL A O 1
ATOM 2252 N N . GLU A 1 281 ? 16.488 2.559 -9.049 1.00 95.62 281 GLU A N 1
ATOM 2253 C CA . GLU A 1 281 ? 16.180 1.625 -7.955 1.00 95.62 281 GLU A CA 1
ATOM 2254 C C . GLU A 1 281 ? 14.747 1.823 -7.429 1.00 95.62 281 GLU A C 1
ATOM 2256 O O . GLU A 1 281 ? 14.070 0.845 -7.131 1.00 95.62 281 GLU A O 1
ATOM 2261 N N . LEU A 1 282 ? 14.248 3.068 -7.380 1.00 96.50 282 LEU A N 1
ATOM 2262 C CA . LEU A 1 282 ? 12.851 3.371 -7.048 1.00 96.50 282 LEU A CA 1
ATOM 2263 C C . LEU A 1 282 ? 11.876 2.697 -8.027 1.00 96.50 282 LEU A C 1
ATOM 2265 O O . LEU A 1 282 ? 10.898 2.104 -7.582 1.00 96.50 282 LEU A O 1
ATOM 2269 N N . LEU A 1 283 ? 12.142 2.764 -9.338 1.00 97.56 283 LEU A N 1
ATOM 2270 C CA . LEU A 1 283 ? 11.311 2.097 -10.349 1.00 97.56 283 LEU A CA 1
ATOM 2271 C C . LEU A 1 283 ? 11.388 0.570 -10.250 1.00 97.56 283 LEU A C 1
ATOM 2273 O O . LEU A 1 283 ? 10.360 -0.093 -10.337 1.00 97.56 283 LEU A O 1
ATOM 2277 N N . ILE A 1 284 ? 12.579 0.013 -10.012 1.00 97.00 284 ILE A N 1
ATOM 2278 C CA . ILE A 1 284 ? 12.756 -1.432 -9.808 1.00 97.00 284 ILE A CA 1
ATOM 2279 C C . ILE A 1 284 ? 11.941 -1.903 -8.597 1.00 97.00 284 ILE A C 1
ATOM 2281 O O . ILE A 1 284 ? 11.260 -2.927 -8.662 1.00 97.00 284 ILE A O 1
ATOM 2285 N N . ASP A 1 285 ? 12.015 -1.169 -7.485 1.00 97.38 285 ASP A N 1
ATOM 2286 C CA . ASP A 1 285 ? 11.264 -1.489 -6.272 1.00 97.38 285 ASP A CA 1
ATOM 2287 C C . ASP A 1 285 ? 9.751 -1.341 -6.501 1.00 97.38 285 ASP A C 1
ATOM 2289 O O . ASP A 1 285 ? 8.984 -2.175 -6.018 1.00 97.38 285 ASP A O 1
ATOM 2293 N N . LEU A 1 286 ? 9.322 -0.348 -7.290 1.00 97.88 286 LEU A N 1
ATOM 2294 C CA . LEU A 1 286 ? 7.923 -0.167 -7.679 1.00 97.88 286 LEU A CA 1
ATOM 2295 C C . LEU A 1 286 ? 7.404 -1.348 -8.508 1.00 97.88 286 LEU A C 1
ATOM 2297 O O . LEU A 1 286 ? 6.385 -1.937 -8.154 1.00 97.88 286 LEU A O 1
ATOM 2301 N N . ASN A 1 287 ? 8.117 -1.718 -9.573 1.00 97.88 287 ASN A N 1
ATOM 2302 C CA . ASN A 1 287 ? 7.744 -2.823 -10.455 1.00 97.88 287 ASN A CA 1
ATOM 2303 C C . ASN A 1 287 ? 7.643 -4.137 -9.675 1.00 97.88 287 ASN A C 1
ATOM 2305 O O . ASN A 1 287 ? 6.620 -4.815 -9.720 1.00 97.88 287 ASN A O 1
ATOM 2309 N N . ARG A 1 288 ? 8.643 -4.437 -8.838 1.00 97.31 288 ARG A N 1
ATOM 2310 C CA . ARG A 1 288 ? 8.615 -5.617 -7.960 1.00 97.31 288 ARG A CA 1
ATOM 2311 C C . ARG A 1 288 ? 7.464 -5.605 -6.963 1.00 97.31 288 ARG A C 1
ATOM 2313 O O . ARG A 1 288 ? 6.982 -6.672 -6.587 1.00 97.31 288 ARG A O 1
ATOM 2320 N N . ALA A 1 289 ? 7.079 -4.435 -6.459 1.00 96.75 289 ALA A N 1
ATOM 2321 C CA . ALA A 1 289 ? 5.957 -4.329 -5.539 1.00 96.75 289 ALA A CA 1
ATOM 2322 C C . ALA A 1 289 ? 4.636 -4.630 -6.258 1.00 96.75 289 ALA A C 1
ATOM 2324 O O . ALA A 1 289 ? 3.820 -5.371 -5.715 1.00 96.75 289 ALA A O 1
ATOM 2325 N N . ILE A 1 290 ? 4.465 -4.143 -7.490 1.00 96.25 290 ILE A N 1
ATOM 2326 C CA . ILE A 1 290 ? 3.296 -4.430 -8.332 1.00 96.25 290 ILE A CA 1
ATOM 2327 C C . ILE A 1 290 ? 3.204 -5.927 -8.635 1.00 96.25 290 ILE A C 1
ATOM 2329 O O . ILE A 1 290 ? 2.170 -6.525 -8.359 1.00 96.25 290 ILE A O 1
ATOM 2333 N N . GLU A 1 291 ? 4.291 -6.550 -9.098 1.00 95.56 291 GLU A N 1
ATOM 2334 C CA . GLU A 1 291 ? 4.340 -7.985 -9.437 1.00 95.56 291 GLU A CA 1
ATOM 2335 C C . GLU A 1 291 ? 3.936 -8.912 -8.280 1.00 95.56 291 GLU A C 1
ATOM 2337 O O . GLU A 1 291 ? 3.443 -10.017 -8.499 1.00 95.56 291 GLU A O 1
ATOM 2342 N N . ARG A 1 292 ? 4.183 -8.491 -7.035 1.00 95.00 292 ARG A N 1
ATOM 2343 C CA . ARG A 1 292 ? 3.926 -9.292 -5.826 1.00 95.00 292 ARG A CA 1
ATOM 2344 C C . ARG A 1 292 ? 2.592 -8.985 -5.156 1.00 95.00 292 ARG A C 1
ATOM 2346 O O . ARG A 1 292 ? 2.297 -9.583 -4.122 1.00 95.00 292 ARG A O 1
ATOM 2353 N N . SER A 1 293 ? 1.845 -8.017 -5.671 1.00 93.44 293 SER A N 1
ATOM 2354 C CA . SER A 1 293 ? 0.644 -7.513 -5.017 1.00 93.44 293 SER A CA 1
ATOM 2355 C C . SER A 1 293 ? -0.617 -8.217 -5.489 1.00 93.44 293 SER A C 1
ATOM 2357 O O . SER A 1 293 ? -0.694 -8.722 -6.602 1.00 93.44 293 SER A O 1
ATOM 2359 N N . ASP A 1 294 ? -1.634 -8.208 -4.632 1.00 91.06 294 ASP A N 1
ATOM 2360 C CA . ASP A 1 294 ? -2.954 -8.721 -4.979 1.00 91.06 294 ASP A CA 1
ATOM 2361 C C . ASP A 1 294 ? -3.661 -7.807 -5.999 1.00 91.06 294 ASP A C 1
ATOM 2363 O O . ASP A 1 294 ? -3.503 -6.581 -5.971 1.00 91.06 294 ASP A O 1
ATOM 2367 N N . ASP A 1 295 ? -4.544 -8.385 -6.819 1.00 91.12 295 ASP A N 1
ATOM 2368 C CA . ASP A 1 295 ? -5.261 -7.685 -7.900 1.00 91.12 295 ASP A CA 1
ATOM 2369 C C . ASP A 1 295 ? -5.956 -6.391 -7.457 1.00 91.12 295 ASP A C 1
ATOM 2371 O O . ASP A 1 295 ? -5.944 -5.389 -8.169 1.00 91.12 295 ASP A O 1
ATOM 2375 N N . HIS A 1 296 ? -6.552 -6.381 -6.265 1.00 90.31 296 HIS A N 1
ATOM 2376 C CA . HIS A 1 296 ? -7.272 -5.220 -5.740 1.00 90.31 296 HIS A CA 1
ATOM 2377 C C . HIS A 1 296 ? -6.335 -4.066 -5.332 1.00 90.31 296 HIS A C 1
ATOM 2379 O O . HIS A 1 296 ? -6.725 -2.898 -5.393 1.00 90.31 296 HIS A O 1
ATOM 2385 N N . ILE A 1 297 ? -5.097 -4.374 -4.934 1.00 92.44 297 ILE A N 1
ATOM 2386 C CA . ILE A 1 297 ? -4.057 -3.380 -4.632 1.00 92.44 297 ILE A CA 1
ATOM 2387 C C . ILE A 1 297 ? -3.504 -2.824 -5.938 1.00 92.44 297 ILE A C 1
ATOM 2389 O O . ILE A 1 297 ? -3.405 -1.606 -6.085 1.00 92.44 297 ILE A O 1
ATOM 2393 N N . ILE A 1 298 ? -3.218 -3.704 -6.903 1.00 94.31 298 ILE A N 1
ATOM 2394 C CA . ILE A 1 298 ? -2.805 -3.323 -8.258 1.00 94.31 298 ILE A CA 1
ATOM 2395 C C . ILE A 1 298 ? -3.863 -2.400 -8.883 1.00 94.31 298 ILE A C 1
ATOM 2397 O O . ILE A 1 298 ? -3.532 -1.326 -9.384 1.00 94.31 298 ILE A O 1
ATOM 2401 N N . GLN A 1 299 ? -5.148 -2.743 -8.747 1.00 93.25 299 GLN A N 1
ATOM 2402 C CA . GLN A 1 299 ? -6.263 -1.901 -9.179 1.00 93.25 299 GLN A CA 1
ATOM 2403 C C . GLN A 1 299 ? -6.238 -0.523 -8.514 1.00 93.25 299 GLN A C 1
ATOM 2405 O O . GLN A 1 299 ? -6.374 0.500 -9.189 1.00 93.25 299 GLN A O 1
ATOM 2410 N N . ALA A 1 300 ? -6.083 -0.474 -7.189 1.00 93.50 300 ALA A N 1
ATOM 2411 C CA . ALA A 1 300 ? -6.008 0.787 -6.461 1.00 93.50 300 ALA A CA 1
ATOM 2412 C C . ALA A 1 300 ? -4.824 1.642 -6.940 1.00 93.50 300 ALA A C 1
ATOM 2414 O O . ALA A 1 300 ? -4.971 2.856 -7.105 1.00 93.50 300 ALA A O 1
ATOM 2415 N N . PHE A 1 301 ? -3.681 1.006 -7.205 1.00 96.38 301 PHE A N 1
ATOM 2416 C CA . PHE A 1 301 ? -2.483 1.662 -7.704 1.00 96.38 301 PHE A CA 1
ATOM 2417 C C . PHE A 1 301 ? -2.678 2.230 -9.108 1.00 96.38 301 PHE A C 1
ATOM 2419 O O . PHE A 1 301 ? -2.476 3.426 -9.309 1.00 96.38 301 PHE A O 1
ATOM 2426 N N . PHE A 1 302 ? -3.130 1.433 -10.076 1.00 96.44 302 PHE A N 1
ATOM 2427 C CA . PHE A 1 302 ? -3.293 1.911 -11.448 1.00 96.44 302 PHE A CA 1
ATOM 2428 C C . PHE A 1 302 ? -4.382 2.978 -11.582 1.00 96.44 302 PHE A C 1
ATOM 2430 O O . PHE A 1 302 ? -4.166 3.981 -12.263 1.00 96.44 302 PHE A O 1
ATOM 2437 N N . GLU A 1 303 ? -5.515 2.843 -10.887 1.00 95.19 303 GLU A N 1
ATOM 2438 C CA . GLU A 1 303 ? -6.558 3.878 -10.895 1.00 95.19 303 GLU A CA 1
ATOM 2439 C C . GLU A 1 303 ? -6.089 5.169 -10.199 1.00 95.19 303 GLU A C 1
ATOM 2441 O O . GLU A 1 303 ? -6.372 6.274 -10.671 1.00 95.19 303 GLU A O 1
ATOM 2446 N N . GLY A 1 304 ? -5.337 5.055 -9.098 1.00 95.75 304 GLY A N 1
ATOM 2447 C CA . GLY A 1 304 ? -4.713 6.198 -8.425 1.00 95.75 304 GLY A CA 1
ATOM 2448 C C . GLY A 1 304 ? -3.674 6.895 -9.308 1.00 95.75 304 GLY A C 1
ATOM 2449 O O . GLY A 1 304 ? -3.729 8.112 -9.491 1.00 95.75 304 GLY A O 1
ATOM 2450 N N . GLY A 1 305 ? -2.783 6.122 -9.931 1.00 97.00 305 GLY A N 1
ATOM 2451 C CA . GLY A 1 305 ? -1.754 6.612 -10.846 1.00 97.00 305 GLY A CA 1
ATOM 2452 C C . GLY A 1 305 ? -2.344 7.279 -12.087 1.00 97.00 305 GLY A C 1
ATOM 2453 O O . GLY A 1 305 ? -1.885 8.348 -12.484 1.00 97.00 305 GLY A O 1
ATOM 2454 N N . LYS A 1 306 ? -3.425 6.726 -12.651 1.00 96.38 306 LYS A N 1
ATOM 2455 C CA . LYS A 1 306 ? -4.172 7.343 -13.757 1.00 96.38 306 LYS A CA 1
ATOM 2456 C C . LYS A 1 306 ? -4.742 8.707 -13.366 1.00 96.38 306 LYS A C 1
ATOM 2458 O O . LYS A 1 306 ? -4.627 9.658 -14.135 1.00 96.38 306 LYS A O 1
ATOM 2463 N N . ARG A 1 307 ? -5.324 8.836 -12.166 1.00 96.19 307 ARG A N 1
ATOM 2464 C CA . ARG A 1 307 ? -5.832 10.127 -11.657 1.00 96.19 307 ARG A CA 1
ATOM 2465 C C . ARG A 1 307 ? -4.722 11.157 -11.455 1.00 96.19 307 ARG A C 1
ATOM 2467 O O . ARG A 1 307 ? -4.949 12.333 -11.719 1.00 96.19 307 ARG A O 1
ATOM 2474 N N . ALA A 1 308 ? -3.547 10.719 -11.011 1.00 96.50 308 ALA A N 1
ATOM 2475 C CA . ALA A 1 308 ? -2.379 11.576 -10.807 1.00 96.50 308 ALA A CA 1
ATOM 2476 C C . ALA A 1 308 ? -1.528 11.798 -12.068 1.00 96.50 308 ALA A C 1
ATOM 2478 O O . ALA A 1 308 ? -0.519 12.490 -11.999 1.00 96.50 308 ALA A O 1
ATOM 2479 N N . ARG A 1 309 ? -1.929 11.237 -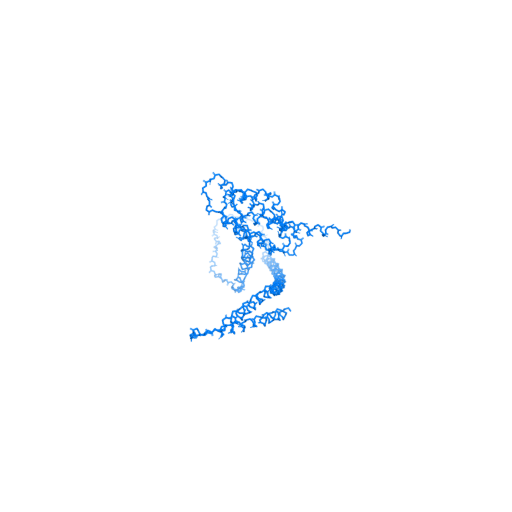13.217 1.00 97.62 309 ARG A N 1
ATOM 2480 C CA . ARG A 1 309 ? -1.188 11.317 -14.485 1.00 97.62 309 ARG A CA 1
ATOM 2481 C C . ARG A 1 309 ? 0.253 10.801 -14.383 1.00 97.62 309 ARG A C 1
ATOM 2483 O O . ARG A 1 309 ? 1.197 11.456 -14.825 1.00 97.62 309 ARG A O 1
ATOM 2490 N N . LEU A 1 310 ? 0.416 9.617 -13.790 1.00 97.38 310 LEU A N 1
ATOM 2491 C CA . LEU A 1 310 ? 1.712 8.947 -13.627 1.00 97.38 310 LEU A CA 1
ATOM 2492 C C . LEU A 1 310 ? 2.476 8.783 -14.954 1.00 97.38 310 LEU A C 1
ATOM 2494 O O . LEU A 1 310 ? 3.700 8.853 -14.963 1.00 97.38 310 LEU A O 1
ATOM 2498 N N . ASP A 1 311 ? 1.760 8.644 -16.071 1.00 97.12 311 ASP A N 1
ATOM 2499 C CA . ASP A 1 311 ? 2.304 8.662 -17.433 1.00 97.12 311 ASP A CA 1
ATOM 2500 C C . ASP A 1 311 ? 3.173 9.903 -17.693 1.00 97.12 311 ASP A C 1
ATOM 2502 O O . ASP A 1 311 ? 4.334 9.784 -18.085 1.00 97.12 311 ASP A O 1
ATOM 2506 N N . LEU A 1 312 ? 2.672 11.098 -17.366 1.00 97.56 312 LEU A N 1
ATOM 2507 C CA . LEU A 1 312 ? 3.441 12.332 -17.533 1.00 97.56 312 LEU A CA 1
ATOM 2508 C C . LEU A 1 312 ? 4.644 12.416 -16.593 1.00 97.56 312 LEU A C 1
ATOM 2510 O O . LEU A 1 312 ? 5.685 12.976 -16.952 1.00 97.56 312 LEU A O 1
ATOM 2514 N N . VAL A 1 313 ? 4.501 11.889 -15.376 1.00 97.81 313 VAL A N 1
ATOM 2515 C CA . VAL A 1 313 ? 5.592 11.863 -14.395 1.00 97.81 313 VAL A CA 1
ATOM 2516 C C . VAL A 1 313 ? 6.708 10.940 -14.884 1.00 97.81 313 VAL A C 1
ATOM 2518 O O . VAL A 1 313 ? 7.879 11.291 -14.762 1.00 97.81 313 VAL A O 1
ATOM 2521 N N . PHE A 1 314 ? 6.377 9.813 -15.519 1.00 97.81 314 PHE A N 1
ATOM 2522 C CA . PHE A 1 314 ? 7.353 8.918 -16.145 1.00 97.81 314 PHE A CA 1
ATOM 2523 C C . PHE A 1 314 ? 8.027 9.531 -17.373 1.00 97.81 314 PHE A C 1
ATOM 2525 O O . PHE A 1 314 ? 9.251 9.449 -17.487 1.00 97.81 314 PHE A O 1
ATOM 2532 N N . GLU A 1 315 ? 7.300 10.256 -18.226 1.00 96.12 315 GLU A N 1
ATOM 2533 C CA . GLU A 1 315 ? 7.922 11.036 -19.306 1.00 96.12 315 GLU A CA 1
ATOM 2534 C C . GLU A 1 315 ? 8.918 12.074 -18.757 1.00 96.12 315 GLU A C 1
ATOM 2536 O O . GLU A 1 315 ? 10.032 12.242 -19.273 1.00 96.12 315 GLU A O 1
ATOM 2541 N N . LYS A 1 316 ? 8.540 12.774 -17.676 1.00 95.69 316 LYS A N 1
ATOM 2542 C CA . LYS A 1 316 ? 9.418 13.729 -16.985 1.00 95.69 316 LYS A CA 1
ATOM 2543 C C . LYS A 1 316 ? 10.638 13.011 -16.398 1.00 95.69 316 LYS A C 1
ATOM 2545 O O . LYS A 1 316 ? 11.767 13.462 -16.602 1.00 95.69 316 LYS A O 1
ATOM 2550 N N . LEU A 1 317 ? 10.437 11.874 -15.738 1.00 94.94 317 LEU A N 1
ATOM 2551 C CA . LEU A 1 317 ? 11.482 11.045 -15.141 1.00 94.94 317 LEU A CA 1
ATOM 2552 C C . LEU A 1 317 ? 12.495 10.552 -16.181 1.00 94.94 317 LEU A C 1
ATOM 2554 O O . LEU A 1 317 ? 13.708 10.627 -15.961 1.00 94.94 317 LEU A O 1
ATOM 2558 N N . GLN A 1 318 ? 12.025 10.098 -17.342 1.00 94.25 318 GLN A N 1
ATOM 2559 C CA . GLN A 1 318 ? 12.875 9.660 -18.447 1.00 94.25 318 GLN A CA 1
ATOM 2560 C C . GLN A 1 318 ? 13.734 10.820 -18.976 1.00 94.25 318 GLN A C 1
ATOM 2562 O O . GLN A 1 318 ? 14.944 10.667 -19.168 1.00 94.25 318 GLN A O 1
ATOM 2567 N N . ARG A 1 319 ? 13.142 12.015 -19.125 1.00 92.31 319 ARG A N 1
ATOM 2568 C CA . ARG A 1 319 ? 13.848 13.233 -19.559 1.00 92.31 319 ARG A CA 1
ATOM 2569 C C . ARG A 1 319 ? 14.924 13.678 -18.565 1.00 92.31 319 ARG A C 1
ATOM 2571 O O . ARG A 1 319 ? 16.004 14.093 -18.990 1.00 92.31 319 ARG A O 1
ATOM 2578 N N . VAL A 1 320 ? 14.630 13.603 -17.265 1.00 91.75 320 VAL A N 1
ATOM 2579 C CA . VAL A 1 320 ? 15.549 13.994 -16.181 1.00 91.75 320 VAL A CA 1
ATOM 2580 C C . VAL A 1 320 ? 16.683 12.985 -16.025 1.00 91.75 320 VAL A C 1
ATOM 2582 O O . VAL A 1 320 ? 17.845 13.375 -15.950 1.00 91.75 320 VAL A O 1
ATOM 2585 N N . SER A 1 321 ? 16.363 11.692 -16.007 1.00 91.62 321 SER A N 1
ATOM 2586 C CA . SER A 1 321 ? 17.344 10.627 -15.775 1.00 91.62 321 SER A CA 1
ATOM 2587 C C . SER A 1 321 ? 18.291 10.413 -16.956 1.00 91.62 321 SER A C 1
ATOM 2589 O O . SER A 1 321 ? 19.453 10.070 -16.741 1.00 91.62 321 SER A O 1
ATOM 2591 N N . ARG A 1 322 ? 17.801 10.568 -18.200 1.00 90.44 322 ARG A N 1
ATOM 2592 C CA . ARG A 1 322 ? 18.514 10.215 -19.447 1.00 90.44 322 ARG A CA 1
ATOM 2593 C C . ARG A 1 322 ? 19.117 8.801 -19.425 1.00 90.44 322 ARG A C 1
ATOM 2595 O O . ARG A 1 322 ? 20.091 8.519 -20.121 1.00 90.44 322 ARG A O 1
ATOM 2602 N N . SER A 1 323 ? 18.561 7.915 -18.602 1.00 92.69 323 SER A N 1
ATOM 2603 C CA . SER A 1 323 ? 19.078 6.570 -18.372 1.00 92.69 323 SER A CA 1
ATOM 2604 C C . SER A 1 323 ? 18.303 5.570 -19.216 1.00 92.69 323 SER A C 1
ATOM 2606 O O . SER A 1 323 ? 17.085 5.458 -19.090 1.00 92.69 323 SER A O 1
ATOM 2608 N N . VAL A 1 324 ? 19.017 4.793 -20.034 1.00 95.06 324 VAL A N 1
ATOM 2609 C CA . VAL A 1 324 ? 18.425 3.678 -20.797 1.00 95.06 324 VAL A CA 1
ATOM 2610 C C . VAL A 1 324 ? 17.795 2.656 -19.851 1.00 95.06 324 VAL A C 1
ATOM 2612 O O . VAL A 1 324 ? 16.747 2.098 -20.155 1.00 95.06 324 VAL A O 1
ATOM 2615 N N . ARG A 1 325 ? 18.394 2.445 -18.670 1.00 96.00 325 ARG A N 1
ATOM 2616 C CA . ARG A 1 325 ? 17.818 1.545 -17.670 1.00 96.00 325 ARG A CA 1
ATOM 2617 C C . ARG A 1 325 ? 16.493 2.080 -17.129 1.00 96.00 325 ARG A C 1
ATOM 2619 O O . ARG A 1 325 ? 15.566 1.302 -17.001 1.00 96.00 325 ARG A O 1
ATOM 2626 N N . CYS A 1 326 ? 16.399 3.384 -16.869 1.00 95.38 326 CYS A N 1
ATOM 2627 C CA . CYS A 1 326 ? 15.151 4.022 -16.439 1.00 95.38 326 CYS A CA 1
ATOM 2628 C C . CYS A 1 326 ? 14.047 3.856 -17.493 1.00 95.38 326 CYS A C 1
ATOM 2630 O O . CYS A 1 326 ? 12.944 3.447 -17.159 1.00 95.38 326 CYS A O 1
ATOM 2632 N N . ALA A 1 327 ? 14.373 4.092 -18.770 1.00 95.88 327 ALA A N 1
ATOM 2633 C CA . ALA A 1 327 ? 13.437 3.886 -19.874 1.00 95.88 327 ALA A CA 1
ATOM 2634 C C . ALA A 1 327 ? 12.908 2.444 -19.928 1.00 95.88 327 ALA A C 1
ATOM 2636 O O . ALA A 1 327 ? 11.713 2.249 -20.100 1.00 95.88 327 ALA A O 1
ATOM 2637 N N . LYS A 1 328 ? 13.787 1.456 -19.717 1.00 97.56 328 LYS A N 1
ATOM 2638 C CA . LYS A 1 328 ? 13.392 0.048 -19.680 1.00 97.56 328 LYS A CA 1
ATOM 2639 C C . LYS A 1 328 ? 12.442 -0.275 -18.521 1.00 97.56 328 LYS A C 1
ATOM 2641 O O . LYS A 1 328 ? 11.454 -0.953 -18.733 1.00 97.56 328 LYS A O 1
ATOM 2646 N N . GLU A 1 329 ? 12.714 0.210 -17.311 1.00 98.00 329 GLU A N 1
ATOM 2647 C CA . GLU A 1 329 ? 11.817 -0.055 -16.171 1.00 98.00 329 GLU A CA 1
ATOM 2648 C C . GLU A 1 329 ? 10.436 0.599 -16.352 1.00 98.00 329 GLU A C 1
ATOM 2650 O O . GLU A 1 329 ? 9.439 0.080 -15.857 1.00 98.00 329 GLU A O 1
ATOM 2655 N N . ILE A 1 330 ? 10.366 1.733 -17.061 1.00 97.94 330 ILE A N 1
ATOM 2656 C CA . ILE A 1 330 ? 9.093 2.365 -17.440 1.00 97.94 330 ILE A CA 1
ATOM 2657 C C . ILE A 1 330 ? 8.353 1.509 -18.479 1.00 97.94 330 ILE A C 1
ATOM 2659 O O . ILE A 1 330 ? 7.151 1.319 -18.346 1.00 97.94 330 ILE A O 1
ATOM 2663 N N . GLU A 1 331 ? 9.052 0.969 -19.480 1.00 97.69 331 GLU A N 1
ATOM 2664 C CA . GLU A 1 331 ? 8.477 0.037 -20.464 1.00 97.69 331 GLU A CA 1
ATOM 2665 C C . GLU A 1 331 ? 7.923 -1.223 -19.777 1.00 97.69 331 GLU A C 1
ATOM 2667 O O . GLU A 1 331 ? 6.750 -1.546 -19.954 1.00 97.69 331 GLU A O 1
ATOM 2672 N N . ASP A 1 332 ? 8.714 -1.852 -18.898 1.00 97.38 332 ASP A N 1
ATOM 2673 C CA . ASP A 1 332 ? 8.298 -3.023 -18.115 1.00 97.38 332 ASP A CA 1
ATOM 2674 C C . ASP A 1 332 ? 7.031 -2.708 -17.275 1.00 97.38 332 ASP A C 1
ATOM 2676 O O . ASP A 1 332 ? 6.111 -3.524 -17.177 1.00 97.38 332 ASP A O 1
ATOM 2680 N N . PHE A 1 333 ? 6.930 -1.495 -16.710 1.00 97.69 333 PHE A N 1
ATOM 2681 C CA . PHE A 1 333 ? 5.722 -1.030 -16.016 1.00 97.69 333 PHE A CA 1
ATOM 2682 C C . PHE A 1 333 ? 4.504 -0.923 -16.944 1.00 97.69 333 PHE A C 1
ATOM 2684 O O . PHE A 1 333 ? 3.392 -1.317 -16.575 1.00 97.69 333 PHE A O 1
ATOM 2691 N N . GLU A 1 334 ? 4.679 -0.332 -18.126 1.00 96.88 334 GLU A N 1
ATOM 2692 C CA . GLU A 1 334 ? 3.591 -0.139 -19.083 1.00 96.88 334 GLU A CA 1
ATOM 2693 C C . GLU A 1 334 ? 3.064 -1.469 -19.616 1.00 96.88 334 GLU A C 1
ATOM 2695 O O . GLU A 1 334 ? 1.845 -1.623 -19.737 1.00 96.88 334 GLU A O 1
ATOM 2700 N N . ASP A 1 335 ? 3.951 -2.436 -19.847 1.00 95.62 335 ASP A N 1
ATOM 2701 C CA . ASP A 1 335 ? 3.598 -3.801 -20.225 1.00 95.62 335 ASP A CA 1
ATOM 2702 C C . ASP A 1 335 ? 2.745 -4.474 -19.145 1.00 95.62 335 ASP A C 1
ATOM 2704 O O . ASP A 1 335 ? 1.646 -4.948 -19.449 1.00 95.62 335 ASP A O 1
ATOM 2708 N N . MET A 1 336 ? 3.160 -4.411 -17.873 1.00 95.38 336 MET A N 1
ATOM 2709 C CA . MET A 1 336 ? 2.362 -4.932 -16.754 1.00 95.38 336 MET A CA 1
ATOM 2710 C C . MET A 1 336 ? 0.974 -4.284 -16.673 1.00 95.38 336 MET A C 1
ATOM 2712 O O . MET A 1 336 ? -0.032 -4.970 -16.477 1.00 95.38 336 MET A O 1
ATOM 2716 N N . ARG A 1 337 ? 0.887 -2.959 -16.856 1.00 95.19 337 ARG A N 1
ATOM 2717 C CA . ARG A 1 337 ? -0.398 -2.242 -16.871 1.00 95.19 337 ARG A CA 1
ATOM 2718 C C . ARG A 1 337 ? -1.284 -2.707 -18.030 1.00 95.19 337 ARG A C 1
ATOM 2720 O O . ARG A 1 337 ? -2.477 -2.930 -17.831 1.00 95.19 337 ARG A O 1
ATOM 2727 N N . MET A 1 338 ? -0.718 -2.863 -19.228 1.00 93.94 338 MET A N 1
ATOM 2728 C CA . MET A 1 338 ? -1.447 -3.328 -20.412 1.00 93.94 338 MET A CA 1
ATOM 2729 C C . MET A 1 338 ? -1.944 -4.768 -20.263 1.00 93.94 338 MET A C 1
ATOM 2731 O O . MET A 1 338 ? -3.068 -5.068 -20.668 1.00 93.94 338 MET A O 1
ATOM 2735 N N . GLU A 1 339 ? -1.126 -5.666 -19.716 1.00 91.94 339 GLU A N 1
ATOM 2736 C CA . GLU A 1 339 ? -1.523 -7.047 -19.424 1.00 91.94 339 GLU A CA 1
ATOM 2737 C C . GLU A 1 339 ? -2.675 -7.094 -18.420 1.00 91.94 339 GLU A C 1
ATOM 2739 O O . GLU A 1 339 ? -3.670 -7.788 -18.645 1.00 91.94 339 GLU A O 1
ATOM 2744 N N . TRP A 1 340 ? -2.588 -6.290 -17.362 1.00 92.19 340 TRP A N 1
ATOM 2745 C CA . TRP A 1 340 ? -3.634 -6.200 -16.354 1.00 92.19 340 TRP A CA 1
ATOM 2746 C C . TRP A 1 340 ? -4.957 -5.640 -16.912 1.00 92.19 340 TRP A C 1
ATOM 2748 O O . TRP A 1 340 ? -6.025 -6.206 -16.664 1.00 92.19 340 TRP A O 1
ATOM 2758 N N . ASP A 1 341 ? -4.911 -4.586 -17.736 1.00 89.31 341 ASP A N 1
ATOM 2759 C CA . ASP A 1 341 ? -6.110 -4.035 -18.387 1.00 89.31 341 ASP A CA 1
ATOM 2760 C C . ASP A 1 341 ? -6.768 -5.045 -19.347 1.00 89.31 341 ASP A C 1
ATOM 2762 O O . ASP A 1 341 ? -7.998 -5.159 -19.381 1.00 89.31 341 ASP A O 1
ATOM 2766 N N . LYS A 1 342 ? -5.972 -5.837 -20.084 1.00 89.69 342 LYS A N 1
ATOM 2767 C CA . LYS A 1 342 ? -6.487 -6.936 -20.926 1.00 89.69 342 LYS A CA 1
ATOM 2768 C C . LYS A 1 342 ? -7.173 -8.019 -20.091 1.00 89.69 342 LYS A C 1
ATOM 2770 O O . LYS A 1 342 ? -8.218 -8.522 -20.502 1.00 89.69 342 LYS A O 1
ATOM 2775 N N . GLY A 1 343 ? -6.614 -8.351 -18.925 1.00 82.81 343 GLY A N 1
ATOM 2776 C CA . GLY A 1 343 ? -7.192 -9.316 -17.987 1.00 82.81 343 GLY A CA 1
ATOM 2777 C C . GLY A 1 343 ? -8.595 -8.924 -17.513 1.00 82.81 343 GLY A C 1
ATOM 2778 O O . GLY A 1 343 ? -9.489 -9.771 -17.490 1.00 82.81 343 GLY A O 1
ATOM 2779 N N . ARG A 1 344 ? -8.830 -7.633 -17.228 1.00 74.56 344 ARG A N 1
ATOM 2780 C CA . ARG A 1 344 ? -10.165 -7.117 -16.859 1.00 74.56 344 ARG A CA 1
ATOM 2781 C C . ARG A 1 344 ? -11.164 -7.165 -18.014 1.00 74.56 344 ARG A C 1
ATOM 2783 O O . ARG A 1 344 ? -12.316 -7.542 -17.814 1.00 74.56 344 ARG A O 1
ATOM 2790 N N . GLY A 1 345 ? -10.722 -6.841 -19.231 1.00 61.38 345 GLY A N 1
ATOM 2791 C CA . GLY A 1 345 ? -11.588 -6.817 -20.415 1.00 61.38 345 GLY A CA 1
ATOM 2792 C C . GLY A 1 345 ? -12.219 -8.171 -20.773 1.00 61.38 345 GLY A C 1
ATOM 2793 O O . GLY A 1 345 ? -13.265 -8.206 -21.417 1.00 61.38 345 GLY A O 1
ATOM 2794 N N . HIS A 1 346 ? -11.628 -9.291 -20.343 1.00 59.09 346 HIS A N 1
ATOM 2795 C CA . HIS A 1 346 ? -12.209 -10.625 -20.531 1.00 59.09 346 HIS A CA 1
ATOM 2796 C C . HIS A 1 346 ? -13.214 -11.042 -19.449 1.00 59.09 346 HIS A C 1
ATOM 2798 O O . HIS A 1 346 ? -14.004 -11.948 -19.701 1.00 59.09 346 HIS A O 1
ATOM 2804 N N . GLN A 1 347 ? -13.234 -10.387 -18.285 1.00 54.66 347 GLN A N 1
ATOM 2805 C CA . GLN A 1 347 ? -14.221 -10.666 -17.234 1.00 54.66 347 GLN A CA 1
ATOM 2806 C C . GLN A 1 347 ? -15.549 -9.924 -17.441 1.00 54.66 347 GLN A C 1
ATOM 2808 O O . GLN A 1 347 ? -16.581 -10.431 -17.019 1.00 54.66 347 GLN A O 1
ATOM 2813 N N . GLU A 1 348 ? -15.557 -8.774 -18.120 1.00 52.59 348 GLU A N 1
ATOM 2814 C CA . GLU A 1 348 ? -16.782 -7.979 -18.341 1.00 52.59 348 GLU A CA 1
ATOM 2815 C C . GLU A 1 348 ? -17.573 -8.371 -19.609 1.00 52.59 348 GLU A C 1
ATOM 2817 O O . GLU A 1 348 ? -18.666 -7.861 -19.835 1.00 52.59 348 GLU A O 1
ATOM 2822 N N . GLY A 1 349 ? -17.045 -9.269 -20.450 1.00 48.38 349 GLY A N 1
ATOM 2823 C CA . GLY A 1 349 ? -17.660 -9.677 -21.726 1.00 48.38 349 GLY A CA 1
ATOM 2824 C C . GLY A 1 349 ? -18.351 -11.046 -21.722 1.00 48.38 349 GLY A C 1
ATOM 2825 O O . GLY A 1 349 ? -18.658 -11.564 -22.795 1.00 48.38 349 GLY A O 1
ATOM 2826 N N . GLY A 1 350 ? -18.529 -11.657 -20.549 1.00 48.16 350 GLY A N 1
ATOM 2827 C CA . GLY A 1 350 ? -19.102 -12.992 -20.374 1.00 48.16 350 GLY A CA 1
ATOM 2828 C C . GLY A 1 350 ? -20.349 -12.986 -19.497 1.00 48.16 350 GLY A C 1
ATOM 2829 O O . GLY A 1 350 ? -20.366 -13.707 -18.506 1.00 48.16 350 GLY A O 1
ATOM 2830 N N . ASP A 1 351 ? -21.347 -12.180 -19.860 1.00 40.25 351 ASP A N 1
ATOM 2831 C CA . ASP A 1 351 ? -22.733 -12.289 -19.379 1.00 40.25 351 ASP A CA 1
ATOM 2832 C C . ASP A 1 351 ? -23.681 -12.520 -20.565 1.00 40.25 351 ASP A C 1
ATOM 2834 O O . ASP A 1 351 ? -23.561 -11.783 -21.577 1.00 40.25 351 ASP A O 1
#

Radius of gyration: 42.36 Å; Cα contacts (8 Å, |Δi|>4): 116; chains: 1; bounding box: 106×74×114 Å

Mean predicted aligned error: 20.29 Å